Protein AF-A0A1X7AKK1-F1 (afdb_monomer_lite)

pLDDT: mean 83.9, std 15.08, range [34.03, 98.25]

Radius of gyration: 106.35 Å; chains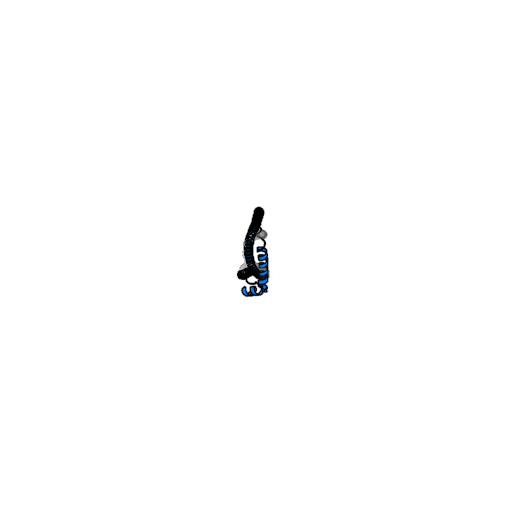: 1; bounding box: 165×46×288 Å

Organism: NCBI:txid1960125

Foldseek 3Di:
DVVVVLVVLLVLLLVLVVVCVVVVHDDDLVVSCVVSVHDSVSSVVSVVVNVVVVVVVPPPPPPDPVVNVVVVVVVVVVVVVVVVVVVVVVVVVVVVVVVVVVVVVVVVVVVVVVVVVVVVVVVVVVVVVVVVVVVVVVVVVVVVVVVVVVVVVVVVVVVVVVVVVVVVVVVVVVVVVVVVVVVVVVVVVVVVVVVVVVVVVVVVVVVVVVVVVVVVVVVVVVVVVVVVVVVVVVVVVVVVVVVVVVVVVVVVVVVVVVVVVVVVVVVVCVVVPDDDDPDDPVVVVVVVVVVVVVVVVVVVVVVVVVVVVVVVVVVVVVVVVVVVVVVVVVVVVVVVVVVVVVVVVVVVVVVVVD

Sequence (354 aa):
MSDMKDSQRRSLVFTVLDDMKNAGEKITAQKLATQAKMGKQTVLPYYREWQELEILGESEEVELSQELIRVIKREIAKEKFRQGEQLREIQDQLDEERDHYAAQSEVWRQQLEELQENLQKQEAANTELSQQNQSLRETEAELRTKLSTLSDKNESLQKDTDKLEQKLEQEAKRAEQALAEQERRLDESHSKIVDHWLKVLDEERREKARAQKQAEKAESERQLLSKDKSRLEDQLEYEKRAHRTTTEQLGTAEQKASLMAELQAQHDKLIHGLGRPENPEQALQQLQEQVALFKENQQNLRLIEEELKRTQKQNAEQTEAMDSLSKENRTLLEQAIRLEARLEGIQLAKGITS

Structure (mmCIF, N/CA/C/O backbone):
data_AF-A0A1X7AKK1-F1
#
_entry.id   AF-A0A1X7AKK1-F1
#
loop_
_atom_site.group_PDB
_atom_site.id
_atom_site.type_symbol
_atom_site.label_atom_id
_atom_site.label_alt_id
_atom_site.label_comp_id
_atom_site.label_asym_id
_atom_site.label_entity_id
_atom_site.label_seq_id
_atom_site.pdbx_PDB_ins_code
_atom_site.Cartn_x
_atom_site.Cartn_y
_atom_site.Cartn_z
_atom_site.occupancy
_atom_site.B_iso_or_equiv
_atom_site.auth_seq_id
_atom_site.auth_comp_id
_atom_site.auth_asym_id
_atom_site.auth_atom_id
_atom_site.pdbx_PDB_model_num
ATOM 1 N N . MET A 1 1 ? -44.286 -16.450 94.733 1.00 48.56 1 MET A N 1
ATOM 2 C CA . MET A 1 1 ? -43.946 -17.585 95.634 1.00 48.56 1 MET A CA 1
ATOM 3 C C . MET A 1 1 ? -43.889 -17.209 97.120 1.00 48.56 1 MET A C 1
ATOM 5 O O . MET A 1 1 ? -44.109 -18.098 97.935 1.00 48.56 1 MET A O 1
ATOM 9 N N . SER A 1 2 ? -43.592 -15.953 97.492 1.00 56.59 2 SER A N 1
ATOM 10 C CA . SER A 1 2 ? -43.578 -15.504 98.900 1.00 56.59 2 SER A CA 1
ATOM 11 C C . SER A 1 2 ? -44.972 -15.556 99.548 1.00 56.59 2 SER A C 1
ATOM 13 O O . SER A 1 2 ? -45.125 -16.172 100.598 1.00 56.59 2 SER A O 1
ATOM 15 N N . ASP A 1 3 ? -46.000 -15.059 98.853 1.00 60.69 3 ASP A N 1
ATOM 16 C CA . ASP A 1 3 ? -47.372 -14.948 99.390 1.00 60.69 3 ASP A CA 1
ATOM 17 C C . ASP A 1 3 ? -48.033 -16.296 99.696 1.00 60.69 3 ASP A C 1
ATOM 19 O O . ASP A 1 3 ? -48.789 -16.435 100.653 1.00 60.69 3 ASP A O 1
ATOM 23 N N . MET A 1 4 ? -47.702 -17.336 98.925 1.00 67.62 4 MET A N 1
ATOM 24 C CA . MET A 1 4 ? -48.257 -18.677 99.133 1.00 67.62 4 MET A CA 1
ATOM 25 C C . MET A 1 4 ? -47.708 -19.328 100.411 1.00 67.62 4 MET A C 1
ATOM 27 O O . MET A 1 4 ? -48.439 -20.001 101.136 1.00 67.62 4 MET A O 1
ATOM 31 N N . LYS A 1 5 ? -46.423 -19.095 100.717 1.00 75.38 5 LYS A N 1
ATOM 32 C CA . LYS A 1 5 ? -45.789 -19.575 101.954 1.00 75.38 5 LYS A CA 1
ATOM 33 C C . LYS A 1 5 ? -46.279 -18.801 103.171 1.00 75.38 5 LYS A C 1
ATOM 35 O O . LYS A 1 5 ? -46.325 -19.371 104.256 1.00 75.38 5 LYS A O 1
ATOM 40 N N . ASP A 1 6 ? -46.618 -17.529 102.999 1.00 78.88 6 ASP A N 1
ATOM 41 C CA . ASP A 1 6 ? -47.133 -16.687 104.074 1.00 78.88 6 ASP A CA 1
ATOM 42 C C . ASP A 1 6 ? -48.589 -17.043 104.411 1.00 78.88 6 ASP A C 1
ATOM 44 O O . ASP A 1 6 ? -48.920 -17.275 105.571 1.00 78.88 6 ASP A O 1
ATOM 48 N N . SER A 1 7 ? -49.420 -17.277 103.389 1.00 82.81 7 SER A N 1
ATOM 49 C CA . SER A 1 7 ? -50.790 -17.783 103.547 1.00 82.81 7 SER A CA 1
ATOM 50 C C . SER A 1 7 ? -50.845 -19.142 104.264 1.00 82.81 7 SER A C 1
ATOM 52 O O . SER A 1 7 ? -51.636 -19.329 105.191 1.00 82.81 7 SER A O 1
ATOM 54 N N . GLN A 1 8 ? -49.948 -20.074 103.916 1.00 81.94 8 GLN A N 1
ATOM 55 C CA . GLN A 1 8 ? -49.838 -21.368 104.602 1.00 81.94 8 GLN A CA 1
ATOM 56 C C . GLN A 1 8 ? -49.409 -21.227 106.072 1.00 81.94 8 GLN A C 1
ATOM 58 O O . GLN A 1 8 ? -49.924 -21.942 106.932 1.00 81.94 8 GLN A O 1
ATOM 63 N N . ARG A 1 9 ? -48.493 -20.296 106.384 1.00 84.06 9 ARG A N 1
ATOM 64 C CA . ARG A 1 9 ? -48.078 -20.012 107.770 1.00 84.06 9 ARG A CA 1
ATOM 65 C C . ARG A 1 9 ? -49.215 -19.406 108.575 1.00 84.06 9 ARG A C 1
ATOM 67 O O . ARG A 1 9 ? -49.466 -19.879 109.678 1.00 84.06 9 ARG A O 1
ATOM 74 N N . ARG A 1 10 ? -49.910 -18.415 108.011 1.00 87.00 10 ARG A N 1
ATOM 75 C CA . ARG A 1 10 ? -51.091 -17.795 108.616 1.00 87.00 10 ARG A CA 1
ATOM 76 C C . ARG A 1 10 ? -52.129 -18.853 108.966 1.00 87.00 10 ARG A C 1
ATOM 78 O O . ARG A 1 10 ? -52.544 -18.928 110.114 1.00 87.00 10 ARG A O 1
ATOM 85 N N . SER A 1 11 ? -52.469 -19.722 108.012 1.00 86.25 11 SER A N 1
ATOM 86 C CA . SER A 1 11 ? -53.434 -20.801 108.241 1.00 86.25 11 SER A CA 1
ATOM 87 C C . SER A 1 11 ? -53.016 -21.708 109.399 1.00 86.25 11 SER A C 1
ATOM 89 O O . SER A 1 11 ? -53.826 -21.959 110.280 1.00 86.25 11 SER A O 1
ATOM 91 N N . LEU A 1 12 ? -51.756 -22.159 109.435 1.00 86.38 12 LEU A N 1
ATOM 92 C CA . LEU A 1 12 ? -51.263 -23.044 110.494 1.00 86.38 12 LEU A CA 1
ATOM 93 C C . LEU A 1 12 ? -51.271 -22.367 111.873 1.00 86.38 12 LEU A C 1
ATOM 95 O O . LEU A 1 12 ? -51.648 -22.994 112.859 1.00 86.38 12 LEU A O 1
ATOM 99 N N . VAL A 1 13 ? -50.863 -21.096 111.953 1.00 87.56 13 VAL A N 1
ATOM 100 C CA . VAL A 1 13 ? -50.865 -20.341 113.216 1.00 87.56 13 VAL A CA 1
ATOM 101 C C . VAL A 1 13 ? -52.292 -20.129 113.725 1.00 87.56 13 VAL A C 1
ATOM 103 O O . VAL A 1 13 ? -52.520 -20.291 114.919 1.00 87.56 13 VAL A O 1
ATOM 106 N N . PHE A 1 14 ? -53.249 -19.839 112.840 1.00 87.94 14 PHE A N 1
ATOM 107 C CA . PHE A 1 14 ? -54.663 -19.690 113.197 1.00 87.94 14 PHE A CA 1
ATOM 108 C C . PHE A 1 14 ? -55.269 -21.003 113.708 1.00 87.94 14 PHE A C 1
ATOM 110 O O . PHE A 1 14 ? -55.911 -20.996 114.750 1.00 87.94 14 PHE A O 1
ATOM 117 N N . THR A 1 15 ? -54.990 -22.141 113.060 1.00 87.88 15 THR A N 1
ATOM 118 C CA . THR A 1 15 ? -55.481 -23.447 113.539 1.00 87.88 15 THR A CA 1
ATOM 119 C C . THR A 1 15 ? -54.940 -23.783 114.931 1.00 87.88 15 THR A C 1
ATOM 121 O O . THR A 1 15 ? -55.697 -24.198 115.799 1.00 87.88 15 THR A O 1
ATOM 124 N N . VAL A 1 16 ? -53.646 -23.540 115.180 1.00 86.62 16 VAL A N 1
ATOM 125 C CA . VAL A 1 16 ? -53.049 -23.757 116.511 1.00 86.62 16 VAL A CA 1
ATOM 126 C C . VAL A 1 16 ? -53.670 -22.826 117.556 1.00 86.62 16 VAL A C 1
ATOM 128 O O . VAL A 1 16 ? -53.873 -23.245 118.692 1.00 86.62 16 VAL A O 1
ATOM 131 N N . LEU A 1 17 ? -53.981 -21.577 117.199 1.00 86.94 17 LEU A N 1
ATOM 132 C CA . LEU A 1 17 ? -54.641 -20.636 118.107 1.00 86.94 17 LEU A CA 1
ATOM 133 C C . LEU A 1 17 ? -56.057 -21.073 118.474 1.00 86.94 17 LEU A C 1
ATOM 135 O O . LEU A 1 17 ? -56.400 -21.052 119.658 1.00 86.94 17 LEU A O 1
ATOM 139 N N . ASP A 1 18 ? -56.833 -21.530 117.495 1.00 86.19 18 ASP A N 1
ATOM 140 C CA . ASP A 1 18 ? -58.173 -22.068 117.723 1.00 86.19 18 ASP A CA 1
ATOM 141 C C . ASP A 1 18 ? -58.119 -23.332 118.596 1.00 86.19 18 ASP A C 1
ATOM 143 O O . ASP A 1 18 ? -58.884 -23.451 119.553 1.00 86.19 18 ASP A O 1
ATOM 147 N N . ASP A 1 19 ? -57.167 -24.238 118.348 1.00 86.12 19 ASP A N 1
ATOM 148 C CA . ASP A 1 19 ? -56.962 -25.446 119.158 1.00 86.12 19 ASP A CA 1
ATOM 149 C C . ASP A 1 19 ? -56.587 -25.107 120.613 1.00 86.12 19 ASP A C 1
ATOM 151 O O . ASP A 1 19 ? -57.151 -25.674 121.552 1.00 86.12 19 ASP A O 1
ATOM 155 N N . MET A 1 20 ? -55.674 -24.148 120.823 1.00 86.56 20 MET A N 1
ATOM 156 C CA . MET A 1 20 ? -55.294 -23.679 122.162 1.00 86.56 20 MET A CA 1
ATOM 157 C C . MET A 1 20 ? -56.470 -23.028 122.904 1.00 86.56 20 MET A C 1
ATOM 159 O O . MET A 1 20 ? -56.632 -23.254 124.107 1.00 86.56 20 MET A O 1
ATOM 163 N N . LYS A 1 21 ? -57.290 -22.233 122.200 1.00 84.56 21 LYS A N 1
ATOM 164 C CA . LYS A 1 21 ? -58.496 -21.601 122.754 1.00 84.56 21 LYS A CA 1
ATOM 165 C C . LYS A 1 21 ? -59.534 -22.654 123.138 1.00 84.56 21 LYS A C 1
ATOM 167 O O . LYS A 1 21 ? -60.039 -22.628 124.259 1.00 84.56 21 LYS A O 1
ATOM 172 N N . ASN A 1 22 ? -59.810 -23.605 122.247 1.00 84.12 22 ASN A N 1
ATOM 173 C CA . ASN A 1 22 ? -60.779 -24.681 122.467 1.00 84.12 22 ASN A CA 1
ATOM 174 C C . ASN A 1 22 ? -60.367 -25.611 123.618 1.00 84.12 22 ASN A C 1
ATOM 176 O O . ASN A 1 22 ? -61.222 -26.102 124.352 1.00 84.12 22 ASN A O 1
ATOM 180 N N . ALA A 1 23 ? -59.063 -25.810 123.824 1.00 82.19 23 ALA A N 1
ATOM 181 C CA . ALA A 1 23 ? -58.521 -26.536 124.971 1.00 82.19 23 ALA A CA 1
ATOM 182 C C . ALA A 1 23 ? -58.571 -25.739 126.296 1.00 82.19 23 ALA A C 1
ATOM 184 O O . ALA A 1 23 ? -58.206 -26.271 127.346 1.00 82.19 23 ALA A O 1
ATOM 185 N N . GLY A 1 24 ? -59.002 -24.470 126.273 1.00 76.50 24 GLY A N 1
ATOM 186 C CA . GLY A 1 24 ? -59.037 -23.585 127.441 1.00 76.50 24 GLY A CA 1
ATOM 187 C C . GLY A 1 24 ? -57.648 -23.191 127.954 1.00 76.50 24 GLY A C 1
ATOM 188 O O . GLY A 1 24 ? -57.497 -22.780 129.108 1.00 76.50 24 GLY A O 1
ATOM 189 N N . GLU A 1 25 ? -56.606 -23.341 127.132 1.00 82.12 25 GLU A N 1
ATOM 190 C CA . GLU A 1 25 ? -55.242 -23.039 127.537 1.00 82.12 25 GLU A CA 1
ATOM 191 C C . GLU A 1 25 ? -54.970 -21.533 127.527 1.00 82.12 25 GLU A C 1
ATOM 193 O O . GLU A 1 25 ? -55.343 -20.804 126.611 1.00 82.12 25 GLU A O 1
ATOM 198 N N . LYS A 1 26 ? -54.209 -21.047 128.517 1.00 80.12 26 LYS A N 1
ATOM 199 C CA . LYS A 1 26 ? -53.710 -19.667 128.490 1.00 80.12 26 LYS A CA 1
ATOM 200 C C . LYS A 1 26 ? -52.740 -19.485 127.317 1.00 80.12 26 LYS A C 1
ATOM 202 O O . LYS A 1 26 ? -51.583 -19.924 127.390 1.00 80.12 26 LYS A O 1
ATOM 207 N N . ILE A 1 27 ? -53.204 -18.806 126.269 1.00 82.19 27 ILE A N 1
ATOM 208 C CA . ILE A 1 27 ? -52.422 -18.516 125.069 1.00 82.19 27 ILE A CA 1
ATOM 209 C C . ILE A 1 27 ? -51.326 -17.506 125.421 1.00 82.19 27 ILE A C 1
ATOM 211 O O . ILE A 1 27 ? -51.572 -16.409 125.915 1.00 82.19 27 ILE A O 1
ATOM 215 N N . THR A 1 28 ? -50.073 -17.898 125.204 1.00 81.44 28 THR A N 1
ATOM 216 C CA . THR A 1 28 ? -48.918 -17.000 125.308 1.00 81.44 28 THR A CA 1
ATOM 217 C C . THR A 1 28 ? -48.093 -17.142 124.042 1.00 81.44 28 THR A C 1
ATOM 219 O O . THR A 1 28 ? -47.939 -18.248 123.528 1.00 81.44 28 THR A O 1
ATOM 222 N N . ALA A 1 29 ? -47.499 -16.047 123.564 1.00 76.00 29 ALA A N 1
ATOM 223 C CA . ALA A 1 29 ? -46.685 -16.057 122.345 1.00 76.00 29 ALA A CA 1
ATOM 224 C C . ALA A 1 29 ? -45.548 -17.099 122.376 1.00 76.00 29 ALA A C 1
ATOM 226 O O . ALA A 1 29 ? -45.140 -17.600 121.333 1.00 76.00 29 ALA A O 1
ATOM 227 N N . GLN A 1 30 ? -45.046 -17.448 123.568 1.00 79.31 30 GLN A N 1
ATOM 228 C CA . GLN A 1 30 ? -44.043 -18.502 123.733 1.00 79.31 30 GLN A CA 1
ATOM 229 C C . GLN A 1 30 ? -44.632 -19.900 123.490 1.00 79.31 30 GLN A C 1
ATOM 231 O O . GLN A 1 30 ? -44.021 -20.705 122.791 1.00 79.31 30 GLN A O 1
ATOM 236 N N . LYS A 1 31 ? -45.823 -20.187 124.032 1.00 81.56 31 LYS A N 1
ATOM 237 C CA . LYS A 1 31 ? -46.519 -21.463 123.816 1.00 81.56 31 LYS A CA 1
ATOM 238 C C . LYS A 1 31 ? -46.970 -21.622 122.369 1.00 81.56 31 LYS A C 1
ATOM 240 O O . LYS A 1 31 ? -46.694 -22.660 121.780 1.00 81.56 31 LYS A O 1
ATOM 245 N N . LEU A 1 32 ? -47.533 -20.565 121.785 1.00 85.12 32 LEU A N 1
ATOM 246 C CA . LEU A 1 32 ? -47.941 -20.535 120.382 1.00 85.12 32 LEU A CA 1
ATOM 247 C C . LEU A 1 32 ? -46.768 -20.850 119.447 1.00 85.12 32 LEU A C 1
ATOM 249 O O . LEU A 1 32 ? -46.868 -21.714 118.584 1.00 85.12 32 LEU A O 1
ATOM 253 N N . ALA A 1 33 ? -45.625 -20.193 119.661 1.00 83.94 33 ALA A N 1
ATOM 254 C CA . ALA A 1 33 ? -44.396 -20.458 118.918 1.00 83.94 33 ALA A CA 1
ATOM 255 C C . ALA A 1 33 ? -43.942 -21.925 119.047 1.00 83.94 33 ALA A C 1
ATOM 257 O O . ALA A 1 33 ? -43.501 -22.535 118.074 1.00 83.94 33 ALA A O 1
ATOM 258 N N . THR A 1 34 ? -44.098 -22.510 120.239 1.00 82.88 34 THR A N 1
ATOM 259 C CA . THR A 1 34 ? -43.699 -23.895 120.522 1.00 82.88 34 THR A CA 1
ATOM 260 C C . THR A 1 34 ? -44.629 -24.907 119.842 1.00 82.88 34 THR A C 1
ATOM 262 O O . THR A 1 34 ? -44.139 -25.825 119.187 1.00 82.88 34 THR A O 1
ATOM 265 N N . GLN A 1 35 ? -45.952 -24.728 119.927 1.00 82.19 35 GLN A N 1
ATOM 266 C CA . GLN A 1 35 ? -46.931 -25.620 119.287 1.00 82.19 35 GLN A CA 1
ATOM 267 C C . GLN A 1 35 ? -46.939 -25.478 117.761 1.00 82.19 35 GLN A C 1
ATOM 269 O O . GLN A 1 35 ? -46.951 -26.487 117.060 1.00 82.19 35 GLN A O 1
ATOM 274 N N . ALA A 1 36 ? -46.818 -24.256 117.234 1.00 83.44 36 ALA A N 1
ATOM 275 C CA . ALA A 1 36 ? -46.709 -24.017 115.794 1.00 83.44 36 ALA A CA 1
ATOM 276 C C . ALA A 1 36 ? -45.324 -24.383 115.218 1.00 83.44 36 ALA A C 1
ATOM 278 O O . ALA A 1 36 ? -45.140 -24.337 114.003 1.00 83.44 36 ALA A O 1
ATOM 279 N N . LYS A 1 37 ? -44.343 -24.739 116.069 1.00 86.00 37 LYS A N 1
ATOM 280 C CA . LYS A 1 37 ? -42.932 -24.992 115.709 1.00 86.00 37 LYS A CA 1
ATOM 281 C C . LYS A 1 37 ? -42.308 -23.841 114.903 1.00 86.00 37 LYS A C 1
ATOM 283 O O . LYS A 1 37 ? -41.570 -24.061 113.943 1.00 86.00 37 LYS A O 1
ATOM 288 N N . MET A 1 38 ? -42.601 -22.604 115.298 1.00 84.50 38 MET A N 1
ATOM 289 C CA . MET A 1 38 ? -42.132 -21.379 114.643 1.00 84.50 38 MET A CA 1
ATOM 290 C C . MET A 1 38 ? -41.456 -20.433 115.638 1.00 84.50 38 MET A C 1
ATOM 292 O O . MET A 1 38 ? -41.643 -20.527 116.847 1.00 84.50 38 MET A O 1
ATOM 296 N N . GLY A 1 39 ? -40.661 -19.484 115.138 1.00 85.38 39 GLY A N 1
ATOM 297 C CA . GLY A 1 39 ? -40.075 -18.443 115.980 1.00 85.38 39 GLY A CA 1
ATOM 298 C C . GLY A 1 39 ? -41.146 -17.513 116.558 1.00 85.38 39 GLY A C 1
ATOM 299 O O . GLY A 1 39 ? -42.111 -17.164 115.880 1.00 85.38 39 GLY A O 1
ATOM 300 N N . LYS A 1 40 ? -40.950 -17.036 117.793 1.00 83.38 40 LYS A N 1
ATOM 301 C CA . LYS A 1 40 ? -41.874 -16.104 118.469 1.00 83.38 40 LYS A CA 1
ATOM 302 C C . LYS A 1 40 ? -42.178 -14.848 117.645 1.00 83.38 40 LYS A C 1
ATOM 304 O O . LYS A 1 40 ? -43.318 -14.403 117.613 1.00 83.38 40 LYS A O 1
ATOM 309 N N . GLN A 1 41 ? -41.172 -14.307 116.959 1.00 82.25 41 GLN A N 1
ATOM 310 C CA . GLN A 1 41 ? -41.328 -13.140 116.082 1.00 82.25 41 GLN A CA 1
ATOM 311 C C . GLN A 1 41 ? -42.156 -13.447 114.824 1.00 82.25 41 GLN A C 1
ATOM 313 O O . GLN A 1 41 ? -42.777 -12.552 114.270 1.00 82.25 41 GLN A O 1
ATOM 318 N N . THR A 1 42 ? -42.196 -14.708 114.385 1.00 82.25 42 THR A N 1
ATOM 319 C CA . THR A 1 42 ? -42.934 -15.141 113.190 1.00 82.25 42 THR A CA 1
ATOM 320 C C . THR A 1 42 ? -44.423 -15.333 113.468 1.00 82.25 42 THR A C 1
ATOM 322 O O . THR A 1 42 ? -45.237 -15.069 112.595 1.00 82.25 42 THR A O 1
ATOM 325 N N . VAL A 1 43 ? -44.793 -15.771 114.676 1.00 84.19 43 VAL A N 1
ATOM 326 C CA . VAL A 1 43 ? -46.201 -16.010 115.050 1.00 84.19 43 VAL A CA 1
ATOM 327 C C . VAL A 1 43 ? -46.896 -14.772 115.620 1.00 84.19 43 VAL A C 1
ATOM 329 O O . VAL A 1 43 ? -48.119 -14.699 115.612 1.00 84.19 43 VAL A O 1
ATOM 332 N N . LEU A 1 44 ? -46.130 -13.791 116.112 1.00 85.44 44 LEU A N 1
ATOM 333 C CA . LEU A 1 44 ? -46.665 -12.604 116.785 1.00 85.44 44 LEU A CA 1
ATOM 334 C C . LEU A 1 44 ? -47.637 -11.769 115.928 1.00 85.44 44 LEU A C 1
ATOM 336 O O . LEU A 1 44 ? -48.660 -11.359 116.473 1.00 85.44 44 LEU A O 1
ATOM 340 N N . PRO A 1 45 ? -47.352 -11.494 114.636 1.00 85.94 45 PRO A N 1
ATOM 341 C CA . PRO A 1 45 ? -48.258 -10.718 113.788 1.00 85.94 45 PRO A CA 1
ATOM 342 C C . PRO A 1 45 ? -49.614 -11.411 113.622 1.00 85.94 45 PRO A C 1
ATOM 344 O O . PRO A 1 45 ? -50.647 -10.787 113.821 1.00 85.94 45 PRO A O 1
ATOM 347 N N . TYR A 1 46 ? -49.598 -12.722 113.375 1.00 86.81 46 TYR A N 1
ATOM 348 C CA . TYR A 1 46 ? -50.802 -13.541 113.223 1.00 86.81 46 TYR A CA 1
ATOM 349 C C . TYR A 1 46 ? -51.588 -13.695 114.524 1.00 86.81 46 TYR A C 1
ATOM 351 O O . TYR A 1 46 ? -52.808 -13.729 114.498 1.00 86.81 46 TYR A O 1
ATOM 359 N N . TYR A 1 47 ? -50.906 -13.746 115.672 1.00 84.31 47 TYR A N 1
ATOM 360 C CA . TYR A 1 47 ? -51.567 -13.729 116.977 1.00 84.31 47 TYR A CA 1
ATOM 361 C C . TYR A 1 47 ? -52.315 -12.418 117.230 1.00 84.31 47 TYR A C 1
ATOM 363 O O . TYR A 1 47 ? -53.427 -12.443 117.746 1.00 84.31 47 TYR A O 1
ATOM 371 N N . ARG A 1 48 ? -51.717 -11.276 116.863 1.00 83.25 48 ARG A N 1
ATOM 372 C CA . ARG A 1 48 ? -52.387 -9.972 116.965 1.00 83.25 48 ARG A CA 1
ATOM 373 C C . ARG A 1 48 ? -53.577 -9.892 116.026 1.00 83.25 48 ARG A C 1
ATOM 375 O O . ARG A 1 48 ? -54.645 -9.508 116.469 1.00 83.25 48 ARG A O 1
ATOM 382 N N . GLU A 1 49 ? -53.400 -10.323 114.780 1.00 83.88 49 GLU A N 1
ATOM 383 C CA . GLU A 1 49 ? -54.484 -10.399 113.802 1.00 83.88 49 GLU A CA 1
ATOM 384 C C . GLU A 1 49 ? -55.631 -11.285 114.313 1.00 83.88 49 GLU A C 1
ATOM 386 O O . GLU A 1 49 ? -56.789 -10.892 114.257 1.00 83.88 49 GLU A O 1
ATOM 391 N N . TRP A 1 50 ? -55.321 -12.455 114.874 1.00 85.00 50 TRP A N 1
ATOM 392 C CA . TRP A 1 50 ? -56.318 -13.356 115.449 1.00 85.00 50 TRP A CA 1
ATOM 393 C C . TRP A 1 50 ? -57.025 -12.740 116.667 1.00 85.00 50 TRP A C 1
ATOM 395 O O . TRP A 1 50 ? -58.244 -12.816 116.740 1.00 85.00 50 TRP A O 1
ATOM 405 N N . GLN A 1 51 ? -56.306 -12.058 117.570 1.00 80.19 51 GLN A N 1
ATOM 406 C CA . GLN A 1 51 ? -56.927 -11.324 118.686 1.00 80.19 51 GLN A CA 1
ATOM 407 C C . GLN A 1 51 ? -57.808 -10.164 118.205 1.00 80.19 51 GLN A C 1
ATOM 409 O O . GLN A 1 51 ? -58.876 -9.936 118.759 1.00 80.19 51 GLN A O 1
ATOM 414 N N . GLU A 1 52 ? -57.379 -9.416 117.189 1.00 80.00 52 GLU A N 1
ATOM 415 C CA . GLU A 1 52 ? -58.171 -8.332 116.600 1.00 80.00 52 GLU A CA 1
ATOM 416 C C . GLU A 1 52 ? -59.451 -8.879 115.955 1.00 80.00 52 GLU A C 1
ATOM 418 O O . GLU A 1 52 ? -60.526 -8.315 116.147 1.00 80.00 52 GLU A O 1
ATOM 423 N N . LEU A 1 53 ? -59.359 -10.012 115.254 1.00 78.25 53 LEU A N 1
ATOM 424 C CA . LEU A 1 53 ? -60.511 -10.706 114.677 1.00 78.25 53 LEU A CA 1
ATOM 425 C C . LEU A 1 53 ? -61.431 -11.313 115.746 1.00 78.25 53 LEU A C 1
ATOM 427 O O . LEU A 1 53 ? -62.643 -11.317 115.559 1.00 78.25 53 LEU A O 1
ATOM 431 N N . GLU A 1 54 ? -60.886 -11.785 116.867 1.00 71.81 54 GLU A N 1
ATOM 432 C CA . GLU A 1 54 ? -61.651 -12.270 118.021 1.00 71.81 54 GLU A CA 1
ATOM 433 C C . GLU A 1 54 ? -62.431 -11.128 118.689 1.00 71.81 54 GLU A C 1
ATOM 435 O O . GLU A 1 54 ? -63.631 -11.259 118.911 1.00 71.81 54 GLU A O 1
ATOM 440 N N . ILE A 1 55 ? -61.793 -9.970 118.895 1.00 69.19 55 ILE A N 1
ATOM 441 C CA . ILE A 1 55 ? -62.447 -8.752 119.403 1.00 69.19 55 ILE A CA 1
ATOM 442 C C . ILE A 1 55 ? -63.550 -8.280 118.443 1.00 69.19 55 ILE A C 1
ATOM 444 O O . ILE A 1 55 ? -64.606 -7.826 118.882 1.00 69.19 55 ILE A O 1
ATOM 448 N N . LEU A 1 56 ? -63.332 -8.398 117.131 1.00 63.69 56 LEU A N 1
ATOM 449 C CA . LEU A 1 56 ? -64.348 -8.083 116.124 1.00 63.69 56 LEU A CA 1
ATOM 450 C C . LEU A 1 56 ? -65.495 -9.109 116.111 1.00 63.69 56 LEU A C 1
ATOM 452 O O . LEU A 1 56 ? -66.640 -8.727 115.884 1.00 63.69 56 LEU A O 1
ATOM 456 N N . GLY A 1 57 ? -65.213 -10.385 116.387 1.00 60.50 57 GLY A N 1
ATOM 457 C CA . GLY A 1 57 ? -66.208 -11.458 116.478 1.00 60.50 57 GLY A CA 1
ATOM 458 C C . GLY A 1 57 ? -67.040 -11.452 117.766 1.00 60.50 57 GLY A C 1
ATOM 459 O O . GLY A 1 57 ? -68.118 -12.037 117.781 1.00 60.50 57 GLY A O 1
ATOM 460 N N . GLU A 1 58 ? -66.565 -10.789 118.826 1.00 59.50 58 GLU A N 1
ATOM 461 C CA . GLU A 1 58 ? -67.293 -10.584 120.090 1.00 59.50 58 GLU A CA 1
ATOM 462 C C . GLU A 1 58 ? -68.158 -9.310 120.102 1.00 59.50 58 GLU A C 1
ATOM 464 O O . GLU A 1 58 ? -68.942 -9.108 121.033 1.00 59.50 58 GLU A O 1
ATOM 469 N N . SER A 1 59 ? -68.053 -8.452 119.079 1.00 54.31 59 SER A N 1
ATOM 470 C CA . SER A 1 59 ? -69.016 -7.364 118.901 1.00 54.31 59 SER A CA 1
ATOM 471 C C . SER A 1 59 ? -70.389 -7.963 118.588 1.00 54.31 59 SER A C 1
ATOM 473 O O . SER A 1 59 ? -70.485 -8.854 117.749 1.00 54.31 59 SER A O 1
ATOM 475 N N . GLU A 1 60 ? -71.415 -7.530 119.333 1.00 53.94 60 GLU A N 1
ATOM 476 C CA . GLU A 1 60 ? -72.805 -8.003 119.256 1.00 53.94 60 GLU A CA 1
ATOM 477 C C . GLU A 1 60 ? -73.201 -8.367 117.819 1.00 53.94 60 GLU A C 1
ATOM 479 O O . GLU A 1 60 ? -72.886 -7.617 116.894 1.00 53.94 60 GLU A O 1
ATOM 484 N N . GLU A 1 61 ? -73.909 -9.487 117.621 1.00 53.47 61 GLU A N 1
ATOM 485 C CA . GLU A 1 61 ? -74.600 -9.784 116.362 1.00 53.47 61 GLU A CA 1
ATOM 486 C C . GLU A 1 61 ? -75.558 -8.624 116.045 1.00 53.47 61 GLU A C 1
ATOM 488 O O . GLU A 1 61 ? -76.736 -8.630 116.398 1.00 53.47 61 GLU A O 1
ATOM 493 N N . VAL A 1 62 ? -75.046 -7.579 115.397 1.00 59.19 62 VAL A N 1
ATOM 494 C CA . VAL A 1 62 ? -75.854 -6.501 114.856 1.00 59.19 62 VAL A CA 1
ATOM 495 C C . VAL A 1 62 ? -76.569 -7.125 113.672 1.00 59.19 62 VAL A C 1
ATOM 497 O O . VAL A 1 62 ? -76.008 -7.248 112.582 1.00 59.19 62 VAL A O 1
ATOM 500 N N . GLU A 1 63 ? -77.811 -7.556 113.892 1.00 59.69 63 GLU A N 1
ATOM 501 C CA . GLU A 1 63 ? -78.728 -7.903 112.815 1.00 59.69 63 GLU A CA 1
ATOM 502 C C . GLU A 1 63 ? -78.857 -6.680 111.897 1.00 59.69 63 GLU A C 1
ATOM 504 O O . GLU A 1 63 ? -79.584 -5.719 112.164 1.00 59.69 63 GLU A O 1
ATOM 509 N N . LEU A 1 64 ? -78.084 -6.682 110.810 1.00 66.00 64 LEU A N 1
ATOM 510 C CA . LEU A 1 64 ? -78.147 -5.654 109.782 1.00 66.00 64 LEU A CA 1
ATOM 511 C C . LEU A 1 64 ? -79.586 -5.588 109.268 1.00 66.00 64 LEU A C 1
ATOM 513 O O . LEU A 1 64 ? -80.155 -6.598 108.845 1.00 66.00 64 LEU A O 1
ATOM 517 N N . SER A 1 65 ? -80.175 -4.391 109.269 1.00 76.81 65 SER A N 1
ATOM 518 C CA . SER A 1 65 ? -81.533 -4.216 108.759 1.00 76.81 65 SER A CA 1
ATOM 519 C C . SER A 1 65 ? -81.626 -4.737 107.320 1.00 76.81 65 SER A C 1
ATOM 521 O O . SER A 1 65 ? -80.726 -4.531 106.498 1.00 76.81 65 SER A O 1
ATOM 523 N N . GLN A 1 66 ? -82.728 -5.418 106.984 1.00 77.38 66 GLN A N 1
ATOM 524 C CA . GLN A 1 66 ? -82.898 -5.996 105.644 1.00 77.38 66 GLN A CA 1
ATOM 525 C C . GLN A 1 66 ? -82.772 -4.950 104.526 1.00 77.38 66 GLN A C 1
ATOM 527 O O . GLN A 1 66 ? -82.352 -5.282 103.417 1.00 77.38 66 GLN A O 1
ATOM 532 N N . GLU A 1 67 ? -83.101 -3.690 104.814 1.00 80.38 67 GLU A N 1
ATOM 533 C CA . GLU A 1 67 ? -82.967 -2.588 103.866 1.00 80.38 67 GLU A CA 1
ATOM 534 C C . GLU A 1 67 ? -81.500 -2.212 103.615 1.00 80.38 67 GLU A C 1
ATOM 536 O O . GLU A 1 67 ? -81.094 -2.070 102.462 1.00 80.38 67 GLU A O 1
ATOM 541 N N . LEU A 1 68 ? -80.664 -2.168 104.657 1.00 83.81 68 LEU A N 1
ATOM 542 C CA . LEU A 1 68 ? -79.224 -1.953 104.505 1.00 83.81 68 LEU A CA 1
ATOM 543 C C . LEU A 1 68 ? -78.571 -3.099 103.715 1.00 83.81 68 LEU A C 1
ATOM 545 O O . LEU A 1 68 ? -77.774 -2.851 102.810 1.00 83.81 68 LEU A O 1
ATOM 549 N N . ILE A 1 69 ? -78.978 -4.349 103.966 1.00 85.19 69 ILE A N 1
ATOM 550 C CA . ILE A 1 69 ? -78.527 -5.516 103.188 1.00 85.19 69 ILE A CA 1
ATOM 551 C C . ILE A 1 69 ? -78.917 -5.380 101.707 1.00 85.19 69 ILE A C 1
ATOM 553 O O . ILE A 1 69 ? -78.118 -5.711 100.827 1.00 85.19 69 ILE A O 1
ATOM 557 N N . ARG A 1 70 ? -80.128 -4.895 101.396 1.00 87.75 70 ARG A N 1
ATOM 558 C CA . ARG A 1 70 ? -80.565 -4.662 100.006 1.00 87.75 70 ARG A CA 1
ATOM 559 C C . ARG A 1 70 ? -79.750 -3.573 99.319 1.00 87.75 70 ARG A C 1
ATOM 561 O O . ARG A 1 70 ? -79.347 -3.777 98.174 1.00 87.75 70 ARG A O 1
ATOM 568 N N . VAL A 1 71 ? -79.490 -2.454 99.998 1.00 90.94 71 VAL A N 1
ATOM 569 C CA . VAL A 1 71 ? -78.664 -1.360 99.464 1.00 90.94 71 VAL A CA 1
ATOM 570 C C . VAL A 1 71 ? -77.241 -1.847 99.195 1.00 90.94 71 VAL A C 1
ATOM 572 O O . VAL A 1 71 ? -76.753 -1.677 98.082 1.00 90.94 71 VAL A O 1
ATOM 575 N N . ILE A 1 72 ? -76.617 -2.552 100.146 1.00 89.00 72 ILE A N 1
ATOM 576 C CA . ILE A 1 72 ? -75.274 -3.127 99.974 1.00 89.00 72 ILE A CA 1
ATOM 577 C C . ILE A 1 72 ? -75.250 -4.127 98.810 1.00 89.00 72 ILE A C 1
ATOM 579 O O . ILE A 1 72 ? -74.378 -4.041 97.951 1.00 89.00 72 ILE A O 1
ATOM 583 N N . LYS A 1 73 ? -76.227 -5.041 98.707 1.00 91.81 73 LYS A N 1
ATOM 584 C CA . LYS A 1 73 ? -76.319 -5.979 97.571 1.00 91.81 73 LYS A CA 1
ATOM 585 C C . LYS A 1 73 ? -76.468 -5.257 96.232 1.00 91.81 73 LYS A C 1
ATOM 587 O O . LYS A 1 73 ? -75.868 -5.688 95.249 1.00 91.81 73 LYS A O 1
ATOM 592 N N . ARG A 1 74 ? -77.252 -4.174 96.180 1.00 92.12 74 ARG A N 1
ATOM 593 C CA . ARG A 1 74 ? -77.429 -3.358 94.972 1.00 92.12 74 ARG A CA 1
ATOM 594 C C . ARG A 1 74 ? -76.144 -2.621 94.600 1.00 92.12 74 ARG A C 1
ATOM 596 O O . ARG A 1 74 ? -75.795 -2.630 93.427 1.00 92.12 74 ARG A O 1
ATOM 603 N N . GLU A 1 75 ? -75.441 -2.023 95.558 1.00 92.44 75 GLU A N 1
ATOM 604 C CA . GLU A 1 75 ? -74.159 -1.354 95.294 1.00 92.44 75 GLU A CA 1
ATOM 605 C C . GLU A 1 75 ? -73.068 -2.353 94.886 1.00 92.44 75 GLU A C 1
ATOM 607 O O . GLU A 1 75 ? -72.374 -2.115 93.904 1.00 92.44 75 GLU A O 1
ATOM 612 N N . ILE A 1 76 ? -72.996 -3.537 95.510 1.00 92.38 76 ILE A N 1
ATOM 613 C CA . ILE A 1 76 ? -72.118 -4.629 95.052 1.00 92.38 76 ILE A CA 1
ATOM 614 C C . ILE A 1 76 ? -72.470 -5.045 93.617 1.00 92.38 76 ILE A C 1
ATOM 616 O O . ILE A 1 76 ? -71.575 -5.285 92.812 1.00 92.38 76 ILE A O 1
ATOM 620 N N . ALA A 1 77 ? -73.757 -5.152 93.275 1.00 93.31 77 ALA A N 1
ATOM 621 C CA . ALA A 1 77 ? -74.179 -5.502 91.921 1.00 93.31 77 ALA A CA 1
ATOM 622 C C . ALA A 1 77 ? -73.821 -4.412 90.897 1.00 93.31 77 ALA A C 1
ATOM 624 O O . ALA A 1 77 ? -73.351 -4.745 89.812 1.00 93.31 77 ALA A O 1
ATOM 625 N N . LYS A 1 78 ? -73.998 -3.129 91.243 1.00 94.56 78 LYS A N 1
ATOM 626 C CA . LYS A 1 78 ? -73.583 -1.993 90.406 1.00 94.56 78 LYS A CA 1
ATOM 627 C C . LYS A 1 78 ? -72.075 -1.968 90.199 1.00 94.56 78 LYS A C 1
ATOM 629 O O . LYS A 1 78 ? -71.635 -1.793 89.072 1.00 94.56 78 LYS A O 1
ATOM 634 N N . GLU A 1 79 ? -71.297 -2.176 91.256 1.00 93.25 79 GLU A N 1
ATOM 635 C CA . GLU A 1 79 ? -69.839 -2.196 91.169 1.00 93.25 79 GLU A CA 1
ATOM 636 C C . GLU A 1 79 ? -69.351 -3.394 90.346 1.00 93.25 79 GLU A C 1
ATOM 638 O O . GLU A 1 79 ? -68.517 -3.231 89.465 1.00 93.25 79 GLU A O 1
ATOM 643 N N . LYS A 1 80 ? -69.942 -4.584 90.524 1.00 94.12 80 LYS A N 1
ATOM 644 C CA . LYS A 1 80 ? -69.667 -5.744 89.657 1.00 94.12 80 LYS A CA 1
ATOM 645 C C . LYS A 1 80 ? -70.018 -5.478 88.196 1.00 94.12 80 LYS A C 1
ATOM 647 O O . LYS A 1 80 ? -69.279 -5.899 87.312 1.00 94.12 80 LYS A O 1
ATOM 652 N N . PHE A 1 81 ? -71.142 -4.810 87.940 1.00 95.75 81 PHE A N 1
ATOM 653 C CA . PHE A 1 81 ? -71.529 -4.419 86.587 1.00 95.75 81 PHE A CA 1
ATOM 654 C C . PHE A 1 81 ? -70.520 -3.428 85.995 1.00 95.75 81 PHE A C 1
ATOM 656 O O . PHE A 1 81 ? -70.020 -3.667 84.902 1.00 95.75 81 PHE A O 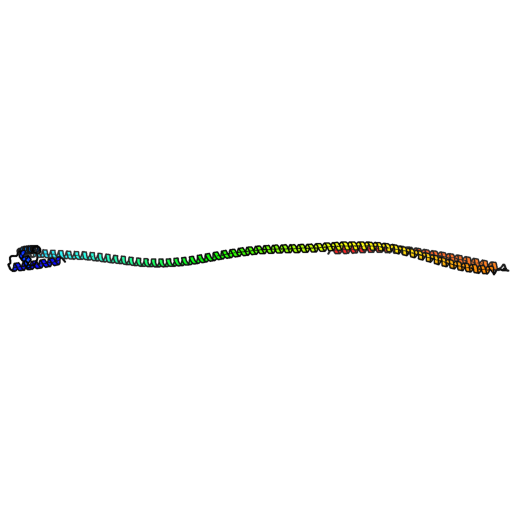1
ATOM 663 N N . ARG A 1 82 ? -70.144 -2.387 86.749 1.00 95.88 82 ARG A N 1
ATOM 664 C CA . ARG A 1 82 ? -69.129 -1.400 86.359 1.00 95.88 82 ARG A CA 1
ATOM 665 C C . ARG A 1 82 ? -67.777 -2.051 86.068 1.00 95.88 82 ARG A C 1
ATOM 667 O O . ARG A 1 82 ? -67.182 -1.757 85.042 1.00 95.88 82 ARG A O 1
ATOM 674 N N . GLN A 1 83 ? -67.310 -2.953 86.929 1.00 94.75 83 GLN A N 1
ATOM 675 C CA . GLN A 1 83 ? -66.081 -3.721 86.703 1.00 94.75 83 GLN A CA 1
ATOM 676 C C . GLN A 1 83 ? -66.194 -4.605 85.458 1.00 94.75 83 GLN A C 1
ATOM 678 O O . GLN A 1 83 ? -65.241 -4.711 84.697 1.00 94.75 83 GLN A O 1
ATOM 683 N N . GLY A 1 84 ? -67.361 -5.212 85.222 1.00 95.62 84 GLY A N 1
ATOM 684 C CA . GLY A 1 84 ? -67.636 -5.980 84.011 1.00 95.62 84 GLY A CA 1
ATOM 685 C C . GLY A 1 84 ? -67.587 -5.135 82.735 1.00 95.62 84 GLY A C 1
ATOM 686 O O . GLY A 1 84 ? -67.049 -5.602 81.736 1.00 95.62 84 GLY A O 1
ATOM 687 N N . GLU A 1 85 ? -68.106 -3.905 82.761 1.00 95.62 85 GLU A N 1
ATOM 688 C CA . GLU A 1 85 ? -67.990 -2.968 81.634 1.00 95.62 85 GLU A CA 1
ATOM 689 C C . GLU A 1 85 ? -66.556 -2.478 81.438 1.00 95.62 85 GLU A C 1
ATOM 691 O O . GLU A 1 85 ? -66.065 -2.518 80.317 1.00 95.62 85 GLU A O 1
ATOM 696 N N . GLN A 1 86 ? -65.847 -2.117 82.512 1.00 96.12 86 GLN A N 1
ATOM 697 C CA . GLN A 1 86 ? -64.432 -1.735 82.435 1.00 96.12 86 GLN A CA 1
ATOM 698 C C . GLN A 1 86 ? -63.565 -2.866 81.873 1.00 96.12 86 GLN A C 1
ATOM 700 O O . GLN A 1 86 ? -62.672 -2.617 81.071 1.00 96.12 86 GLN A O 1
ATOM 705 N N . LEU A 1 87 ? -63.833 -4.115 82.264 1.00 95.81 87 LEU A N 1
ATOM 706 C CA . LEU A 1 87 ? -63.142 -5.275 81.705 1.00 95.81 87 LEU A CA 1
ATOM 707 C C . LEU A 1 87 ? -63.426 -5.440 80.212 1.00 95.81 87 LEU A C 1
ATOM 709 O O . LEU A 1 87 ? -62.496 -5.749 79.479 1.00 95.81 87 LEU A O 1
ATOM 713 N N . ARG A 1 88 ? -64.669 -5.222 79.757 1.00 96.12 88 ARG A N 1
ATOM 714 C CA . ARG A 1 88 ? -64.982 -5.246 78.319 1.00 96.12 88 ARG A CA 1
ATOM 715 C C . ARG A 1 88 ? -64.263 -4.136 77.570 1.00 96.12 88 ARG A C 1
ATOM 717 O O . ARG A 1 88 ? -63.645 -4.426 76.565 1.00 96.12 88 ARG A O 1
ATOM 724 N N . GLU A 1 89 ? -64.276 -2.912 78.085 1.00 97.00 89 GLU A N 1
ATOM 725 C CA . GLU A 1 89 ? -63.610 -1.778 77.436 1.00 97.00 89 GLU A CA 1
ATOM 726 C C . GLU A 1 89 ? -62.094 -1.998 77.313 1.00 97.00 89 GLU A C 1
ATOM 728 O O . GLU A 1 89 ? -61.516 -1.757 76.257 1.00 97.00 89 GLU A O 1
ATOM 733 N N . ILE A 1 90 ? -61.451 -2.533 78.357 1.00 96.25 90 ILE A N 1
ATOM 734 C CA . ILE A 1 90 ? -60.030 -2.910 78.306 1.00 96.25 90 ILE A CA 1
ATOM 735 C C . ILE A 1 90 ? -59.803 -4.051 77.306 1.00 96.25 90 ILE A C 1
ATOM 737 O O . ILE A 1 90 ? -58.816 -4.036 76.577 1.00 96.25 90 ILE A O 1
ATOM 741 N N . GLN A 1 91 ? -60.689 -5.048 77.276 1.00 96.44 91 GLN A N 1
ATOM 742 C CA . GLN A 1 91 ? -60.593 -6.168 76.340 1.00 96.44 91 GLN A CA 1
ATOM 743 C C . GLN A 1 91 ? -60.704 -5.684 74.888 1.00 96.44 91 GLN A C 1
ATOM 745 O O . GLN A 1 91 ? -59.867 -6.055 74.072 1.00 96.44 91 GLN A O 1
ATOM 750 N N . ASP A 1 92 ? -61.675 -4.817 74.600 1.00 97.00 92 ASP A N 1
ATOM 751 C CA . ASP A 1 92 ? -61.896 -4.239 73.276 1.00 97.00 92 ASP A CA 1
ATOM 752 C C . ASP A 1 92 ? -60.675 -3.406 72.841 1.00 97.00 92 ASP A C 1
ATOM 754 O O . ASP A 1 92 ? -60.183 -3.581 71.730 1.00 97.00 92 ASP A O 1
ATOM 758 N N . GLN A 1 93 ? -60.104 -2.586 73.736 1.00 97.25 93 GLN A N 1
ATOM 759 C CA . GLN A 1 93 ? -58.861 -1.841 73.470 1.00 97.25 93 GLN A CA 1
ATOM 760 C C . GLN A 1 93 ? -57.673 -2.768 73.177 1.00 97.25 93 GLN A C 1
ATOM 762 O O . GLN A 1 93 ? -56.905 -2.521 72.249 1.00 97.25 93 GLN A O 1
ATOM 767 N N . LEU A 1 94 ? -57.516 -3.848 73.947 1.00 96.56 94 LEU A N 1
ATOM 768 C CA . LEU A 1 94 ? -56.440 -4.818 73.735 1.00 96.56 94 LEU A CA 1
ATOM 769 C C . LEU A 1 94 ? -56.604 -5.586 72.420 1.00 96.56 94 LEU A C 1
ATOM 771 O O . LEU A 1 94 ? -55.604 -5.876 71.763 1.00 96.56 94 LEU A O 1
ATOM 775 N N . ASP A 1 95 ? -57.833 -5.931 72.033 1.00 96.75 95 ASP A N 1
ATOM 776 C CA . ASP A 1 95 ? -58.105 -6.582 70.751 1.00 96.75 95 ASP A CA 1
ATOM 777 C C . ASP A 1 95 ? -57.859 -5.615 69.576 1.00 96.75 95 ASP A C 1
ATOM 779 O O . ASP A 1 95 ? -57.207 -6.010 68.609 1.00 96.75 95 ASP A O 1
ATOM 783 N N . GLU A 1 96 ? -58.248 -4.338 69.688 1.00 97.00 96 GLU A N 1
ATOM 784 C CA . GLU A 1 96 ? -57.920 -3.297 68.698 1.00 97.00 96 GLU A CA 1
ATOM 785 C C . GLU A 1 96 ? -56.404 -3.095 68.544 1.00 97.00 96 GLU A C 1
ATOM 787 O O . GLU A 1 96 ? -55.893 -3.055 67.422 1.00 97.00 96 GLU A O 1
ATOM 792 N N . GLU A 1 97 ? -55.658 -3.009 69.651 1.00 97.44 97 GLU A N 1
ATOM 793 C CA . GLU A 1 97 ? -54.195 -2.912 69.623 1.00 97.44 97 GLU A CA 1
ATOM 794 C C . GLU A 1 97 ? -53.563 -4.163 69.007 1.00 97.44 97 GLU A C 1
ATOM 796 O O . GLU A 1 97 ? -52.657 -4.059 68.174 1.00 97.44 97 GLU A O 1
ATOM 801 N N . ARG A 1 98 ? -54.047 -5.358 69.371 1.00 96.25 98 ARG A N 1
ATOM 802 C CA . ARG A 1 98 ? -53.547 -6.620 68.812 1.00 96.25 98 ARG A CA 1
ATOM 803 C C . ARG A 1 98 ? -53.753 -6.668 67.304 1.00 96.25 98 ARG A C 1
ATOM 805 O O . ARG A 1 98 ? -52.826 -7.038 66.583 1.00 96.25 98 ARG A O 1
ATOM 812 N N . ASP A 1 99 ? -54.934 -6.288 66.832 1.00 97.31 99 ASP A N 1
ATOM 813 C CA . ASP A 1 99 ? -55.261 -6.277 65.410 1.00 97.31 99 ASP A CA 1
ATOM 814 C C . ASP A 1 99 ? -54.460 -5.192 64.668 1.00 97.31 99 ASP A C 1
ATOM 816 O O . ASP A 1 99 ? -53.960 -5.442 63.567 1.00 97.31 99 ASP A O 1
ATOM 820 N N . HIS A 1 100 ? -54.229 -4.031 65.292 1.00 97.25 100 HIS A N 1
ATOM 821 C CA . HIS A 1 100 ? -53.356 -2.985 64.754 1.00 97.25 100 HIS A CA 1
ATOM 822 C C . HIS A 1 100 ? -51.910 -3.473 64.578 1.00 97.25 100 HIS A C 1
ATOM 824 O O . HIS A 1 100 ? -51.335 -3.335 63.494 1.00 97.25 100 HIS A O 1
ATOM 830 N N . TYR A 1 101 ? -51.326 -4.092 65.608 1.00 97.31 101 TYR A N 1
ATOM 831 C CA . TYR A 1 101 ? -49.968 -4.634 65.533 1.00 97.31 101 TYR A CA 1
ATOM 832 C C . TYR A 1 101 ? -49.862 -5.817 64.567 1.00 97.31 101 TYR A C 1
ATOM 834 O O . TYR A 1 101 ? -48.855 -5.941 63.867 1.00 97.31 101 TYR A O 1
ATOM 842 N N . ALA A 1 102 ? -50.894 -6.660 64.470 1.00 97.31 102 ALA A N 1
ATOM 843 C CA . ALA A 1 102 ? -50.941 -7.739 63.488 1.00 97.31 102 ALA A CA 1
ATOM 844 C C . ALA A 1 102 ? -50.944 -7.190 62.052 1.00 97.31 102 ALA A C 1
ATOM 846 O O . ALA A 1 102 ? -50.156 -7.642 61.220 1.00 97.31 102 ALA A O 1
ATOM 847 N N . ALA A 1 103 ? -51.760 -6.167 61.776 1.00 97.12 103 ALA A N 1
ATOM 848 C CA . ALA A 1 103 ? -51.786 -5.499 60.478 1.00 97.12 103 ALA A CA 1
ATOM 849 C C . ALA A 1 103 ? -50.443 -4.823 60.152 1.00 97.12 103 ALA A C 1
ATOM 851 O O . ALA A 1 103 ? -49.943 -4.946 59.034 1.00 97.12 103 ALA A O 1
ATOM 852 N N . GLN A 1 104 ? -49.816 -4.156 61.125 1.00 98.06 104 GLN A N 1
ATOM 853 C CA . GLN A 1 104 ? -48.509 -3.526 60.930 1.00 98.06 104 GLN A CA 1
ATOM 854 C C . GLN A 1 104 ? -47.402 -4.557 60.667 1.00 98.06 104 GLN A C 1
ATOM 856 O O . GLN A 1 104 ? -46.586 -4.369 59.763 1.00 98.06 104 GLN A O 1
ATOM 861 N N . SER A 1 105 ? -47.397 -5.665 61.411 1.00 97.19 105 SER A N 1
ATOM 862 C CA . SER A 1 105 ? -46.459 -6.770 61.199 1.00 97.19 105 SER A CA 1
ATOM 863 C C . SER A 1 105 ? -46.603 -7.373 59.802 1.00 97.19 105 SER A C 1
ATOM 865 O O . SER A 1 105 ? -45.600 -7.724 59.183 1.00 97.19 105 SER A O 1
ATOM 867 N N . GLU A 1 106 ? -47.831 -7.488 59.299 1.00 97.38 106 GLU A N 1
ATOM 868 C CA . GLU A 1 106 ? -48.099 -7.999 57.956 1.00 97.38 106 GLU A CA 1
ATOM 869 C C . GLU A 1 106 ? -47.567 -7.051 56.871 1.00 97.38 106 GLU A C 1
ATOM 871 O O . GLU A 1 106 ? -46.901 -7.495 55.937 1.00 97.38 106 GLU A O 1
ATOM 876 N N . VAL A 1 107 ? -47.769 -5.738 57.030 1.00 98.00 107 VAL A N 1
ATOM 877 C CA . VAL A 1 107 ? -47.219 -4.725 56.111 1.00 98.00 107 VAL A CA 1
ATOM 878 C C . VAL A 1 107 ? -45.692 -4.771 56.087 1.00 98.00 107 VAL A C 1
ATOM 880 O O . VAL A 1 107 ? -45.091 -4.761 55.013 1.00 98.00 107 VAL A O 1
ATOM 883 N N . TRP A 1 108 ? -45.042 -4.856 57.250 1.00 97.44 108 TRP A N 1
ATOM 884 C CA . TRP A 1 108 ? -43.582 -4.962 57.313 1.00 97.44 108 TRP A CA 1
ATOM 885 C C . TRP A 1 108 ? -43.060 -6.257 56.700 1.00 97.44 108 TRP A C 1
ATOM 887 O O . TRP A 1 108 ? -42.019 -6.233 56.045 1.00 97.44 108 TRP A O 1
ATOM 897 N N . ARG A 1 109 ? -43.783 -7.371 56.858 1.00 98.12 109 ARG A N 1
ATOM 898 C CA . ARG A 1 109 ? -43.436 -8.634 56.199 1.00 98.12 109 ARG A CA 1
ATOM 899 C C . ARG A 1 109 ? -43.464 -8.487 54.678 1.00 98.12 109 ARG A C 1
ATOM 901 O O . ARG A 1 109 ? -42.485 -8.840 54.032 1.00 98.12 109 ARG A O 1
ATOM 908 N N . GLN A 1 110 ? -44.532 -7.910 54.128 1.00 97.88 110 GLN A N 1
ATOM 909 C CA . GLN A 1 110 ? -44.664 -7.694 52.682 1.00 97.88 110 GLN A CA 1
ATOM 910 C C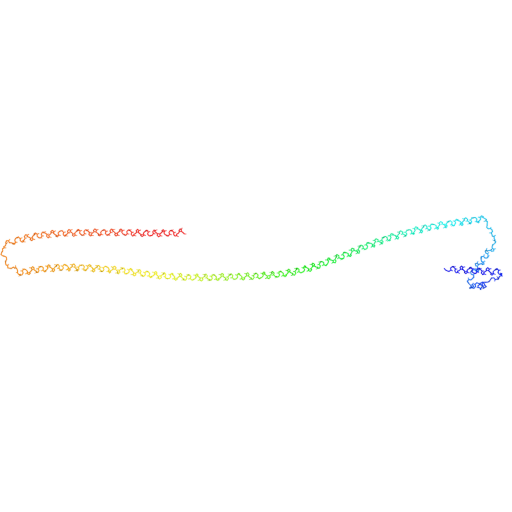 . GLN A 1 110 ? -43.568 -6.770 52.136 1.00 97.88 110 GLN A C 1
ATOM 912 O O . GLN A 1 110 ? -42.956 -7.075 51.116 1.00 97.88 110 GLN A O 1
ATOM 917 N N . GLN A 1 111 ? -43.256 -5.678 52.842 1.00 97.88 111 GLN A N 1
ATOM 918 C CA . GLN A 1 111 ? -42.159 -4.779 52.460 1.00 97.88 111 GLN A CA 1
ATOM 919 C C . GLN A 1 111 ? -40.798 -5.481 52.486 1.00 97.88 111 GLN A C 1
ATOM 921 O O . GLN A 1 111 ? -39.959 -5.245 51.618 1.00 97.88 111 GLN A O 1
ATOM 926 N N . LEU A 1 112 ? -40.563 -6.341 53.478 1.00 97.88 112 LEU A N 1
ATOM 927 C CA . LEU A 1 112 ? -39.324 -7.103 53.582 1.00 97.88 112 LEU A CA 1
ATOM 928 C C . LEU A 1 112 ? -39.194 -8.117 52.438 1.00 97.88 112 LEU A C 1
ATOM 930 O O . LEU A 1 112 ? -38.117 -8.222 51.856 1.00 97.88 112 LEU A O 1
ATOM 934 N N . GLU A 1 113 ? -40.278 -8.811 52.086 1.00 97.94 113 GLU A N 1
ATOM 935 C CA . GLU A 1 113 ? -40.323 -9.726 50.938 1.00 97.94 113 GLU A CA 1
ATOM 936 C C . GLU A 1 113 ? -40.060 -8.987 49.615 1.00 97.94 113 GLU A C 1
ATOM 938 O O . GLU A 1 113 ? -39.211 -9.416 48.833 1.00 97.94 113 GLU A O 1
ATOM 943 N N . GLU A 1 114 ? -40.691 -7.830 49.393 1.00 98.12 114 GLU A N 1
ATOM 944 C CA . GLU A 1 114 ? -40.481 -7.019 48.185 1.00 98.12 114 GLU A CA 1
ATOM 945 C C . GLU A 1 114 ? -39.038 -6.497 48.083 1.00 98.12 114 GLU A C 1
ATOM 947 O O . GLU A 1 114 ? -38.415 -6.541 47.017 1.00 98.12 114 GLU A O 1
ATOM 952 N N . LEU A 1 115 ? -38.463 -6.030 49.196 1.00 97.62 115 LEU A N 1
ATOM 953 C CA . LEU A 1 115 ? -37.067 -5.590 49.238 1.00 97.62 115 LEU A CA 1
ATOM 954 C C . LEU A 1 115 ? -36.094 -6.745 48.986 1.00 97.62 115 LEU A C 1
ATOM 956 O O . LEU A 1 115 ? -35.094 -6.549 48.296 1.00 97.62 115 LEU A O 1
ATOM 960 N N . GLN A 1 116 ? -36.378 -7.940 49.507 1.00 98.25 116 GLN A N 1
ATOM 961 C CA . GLN A 1 116 ? -35.574 -9.133 49.245 1.00 98.25 116 GLN A CA 1
ATOM 962 C C . GLN A 1 116 ? -35.636 -9.545 47.773 1.00 98.25 116 GLN A C 1
ATOM 964 O O . GLN A 1 116 ? -34.594 -9.819 47.177 1.00 98.25 116 GLN A O 1
ATOM 969 N N . GLU A 1 117 ? -36.822 -9.537 47.164 1.00 98.12 117 GLU A N 1
ATOM 970 C CA . GLU A 1 117 ? -36.980 -9.849 45.743 1.00 98.12 117 GLU A CA 1
ATOM 971 C C . GLU A 1 117 ? -36.243 -8.825 44.865 1.00 98.12 117 GLU A C 1
ATOM 973 O O . GLU A 1 117 ? -35.532 -9.188 43.924 1.00 98.12 117 GLU A O 1
ATOM 978 N N . ASN A 1 118 ? -36.348 -7.536 45.198 1.00 97.75 118 ASN A N 1
ATOM 979 C CA . ASN A 1 118 ? -35.635 -6.476 44.490 1.00 97.75 118 ASN A CA 1
ATOM 980 C C . ASN A 1 118 ? -34.116 -6.589 44.650 1.00 97.75 118 ASN A C 1
ATOM 982 O O . ASN A 1 118 ? -33.394 -6.414 43.667 1.00 97.75 118 ASN A O 1
ATOM 986 N N . LEU A 1 119 ? -33.622 -6.918 45.847 1.00 97.75 119 LEU A N 1
ATOM 987 C CA . LEU A 1 119 ? -32.198 -7.152 46.078 1.00 97.75 119 LEU A CA 1
ATOM 988 C C . LEU A 1 119 ? -31.690 -8.314 45.219 1.00 97.75 119 LEU A C 1
ATOM 990 O O . LEU A 1 119 ? -30.697 -8.152 44.518 1.00 97.75 119 LEU A O 1
ATOM 994 N N . GLN A 1 120 ? -32.410 -9.439 45.189 1.00 97.88 120 GLN A N 1
ATOM 995 C CA . GLN A 1 120 ? -32.046 -10.595 44.364 1.00 97.88 120 GLN A CA 1
ATOM 996 C C . GLN A 1 120 ? -32.032 -10.259 42.867 1.00 97.88 120 GLN A C 1
ATOM 998 O O . GLN A 1 120 ? -31.107 -10.652 42.154 1.00 97.88 120 GLN A O 1
ATOM 1003 N N . LYS A 1 121 ? -33.015 -9.489 42.378 1.00 97.88 121 LYS A N 1
ATOM 1004 C CA . LYS A 1 121 ? -33.036 -9.006 40.985 1.00 97.88 121 LYS A CA 1
ATOM 1005 C C . LYS A 1 121 ? -31.826 -8.126 40.670 1.00 97.88 121 LYS A C 1
ATOM 1007 O O . LYS A 1 121 ? -31.225 -8.276 39.607 1.00 97.88 121 LYS A O 1
ATOM 1012 N N . GLN A 1 122 ? -31.459 -7.225 41.582 1.00 96.88 122 GLN A N 1
ATOM 1013 C CA . GLN A 1 122 ? -30.300 -6.347 41.412 1.00 96.88 122 GLN A CA 1
ATOM 1014 C C . GLN A 1 122 ? -28.978 -7.118 41.469 1.00 96.88 122 GLN A C 1
ATOM 1016 O O . GLN A 1 122 ? -28.093 -6.864 40.656 1.00 96.88 122 GLN A O 1
ATOM 1021 N N . GLU A 1 123 ? -28.841 -8.089 42.371 1.00 97.50 123 GLU A N 1
ATOM 1022 C CA . GLU A 1 123 ? -27.671 -8.968 42.436 1.00 97.50 123 GLU A CA 1
ATOM 1023 C C . GLU A 1 123 ? -27.517 -9.776 41.144 1.00 97.50 123 GLU A C 1
ATOM 1025 O O . GLU A 1 123 ? -26.434 -9.783 40.557 1.00 97.50 123 GLU A O 1
ATOM 1030 N N . ALA A 1 124 ? -28.604 -10.370 40.641 1.00 97.69 124 ALA A N 1
ATOM 1031 C CA . ALA A 1 124 ? -28.601 -11.088 39.370 1.00 97.69 124 ALA A CA 1
ATOM 1032 C C . ALA A 1 124 ? -28.171 -10.178 38.204 1.00 97.69 124 ALA A C 1
ATOM 1034 O O . ALA A 1 124 ? -27.223 -10.508 37.488 1.00 97.69 124 ALA A O 1
ATOM 1035 N N . ALA A 1 125 ? -28.777 -8.995 38.068 1.00 97.56 125 ALA A N 1
ATOM 1036 C CA . ALA A 1 125 ? -28.413 -8.030 37.029 1.00 97.56 125 ALA A CA 1
ATOM 1037 C C . ALA A 1 125 ? -26.944 -7.582 37.134 1.00 97.56 125 ALA A C 1
ATOM 1039 O O . ALA A 1 125 ? -26.250 -7.462 36.125 1.00 97.56 125 ALA A O 1
ATOM 1040 N N . ASN A 1 126 ? -26.435 -7.377 38.351 1.00 97.50 126 ASN A N 1
ATOM 1041 C CA . ASN A 1 126 ? -25.046 -6.983 38.571 1.00 97.50 126 ASN A CA 1
ATOM 1042 C C . ASN A 1 126 ? -24.068 -8.115 38.210 1.00 97.50 126 ASN A C 1
ATOM 1044 O O . ASN A 1 126 ? -23.017 -7.866 37.618 1.00 97.50 126 ASN A O 1
ATOM 1048 N N . THR A 1 127 ? -24.419 -9.374 38.498 1.00 97.88 127 THR A N 1
ATOM 1049 C CA . THR A 1 127 ? -23.611 -10.524 38.062 1.00 97.88 127 THR A CA 1
ATOM 1050 C C . THR A 1 127 ? -23.581 -10.665 36.542 1.00 97.88 127 THR A C 1
ATOM 1052 O O . THR A 1 127 ? -22.507 -10.888 35.984 1.00 97.88 127 THR A O 1
ATOM 1055 N N . GLU A 1 128 ? -24.710 -10.459 35.862 1.00 98.00 128 GLU A N 1
ATOM 1056 C CA . GLU A 1 128 ? -24.785 -10.491 34.399 1.00 98.00 128 GLU A CA 1
ATOM 1057 C C . GLU A 1 128 ? -23.950 -9.364 33.774 1.00 98.00 128 GLU A C 1
ATOM 1059 O O . GLU A 1 128 ? -23.113 -9.613 32.905 1.00 98.00 128 GLU A O 1
ATOM 1064 N N . LEU A 1 129 ? -24.092 -8.132 34.274 1.00 97.69 129 LEU A N 1
ATOM 1065 C CA . LEU A 1 129 ? -23.285 -6.990 33.833 1.00 97.69 129 LEU A CA 1
ATOM 1066 C C . LEU A 1 129 ? -21.786 -7.201 34.077 1.00 97.69 129 LEU A C 1
ATOM 1068 O O . LEU A 1 129 ? -20.961 -6.781 33.262 1.00 97.69 129 LEU A O 1
ATOM 1072 N N . SER A 1 130 ? -21.414 -7.849 35.180 1.00 98.00 130 SER A N 1
ATOM 1073 C CA . SER A 1 130 ? -20.022 -8.197 35.478 1.00 98.00 130 SER A CA 1
ATOM 1074 C C . SER A 1 130 ? -19.466 -9.207 34.468 1.00 98.00 130 SER A C 1
ATOM 1076 O O . SER A 1 130 ? -18.384 -8.995 33.916 1.00 98.00 130 SER A O 1
ATOM 1078 N N . GLN A 1 131 ? -20.234 -10.253 34.144 1.00 98.00 131 GLN A N 1
ATOM 1079 C CA . GLN A 1 131 ? -19.862 -11.246 33.129 1.00 98.00 131 GLN A CA 1
ATOM 1080 C C . GLN A 1 131 ? -19.738 -10.620 31.734 1.00 98.00 131 GLN A C 1
ATOM 1082 O O . GLN A 1 131 ? -18.753 -10.860 31.034 1.00 98.00 131 GLN A O 1
ATOM 1087 N N . GLN A 1 132 ? -20.684 -9.759 31.345 1.00 98.00 132 GLN A N 1
ATOM 1088 C CA . GLN A 1 132 ? -20.618 -9.027 30.079 1.00 98.00 132 GLN A CA 1
ATOM 1089 C C . GLN A 1 132 ? -19.371 -8.136 30.017 1.00 98.00 132 GLN A C 1
ATOM 1091 O O . GLN A 1 132 ? -18.628 -8.192 29.037 1.00 98.00 132 GLN A O 1
ATOM 1096 N N . ASN A 1 133 ? -19.070 -7.381 31.077 1.00 97.19 133 ASN A N 1
ATOM 1097 C CA . ASN A 1 133 ? -17.851 -6.570 31.148 1.00 97.19 133 ASN A CA 1
ATOM 1098 C C . ASN A 1 133 ? -16.575 -7.409 31.045 1.00 97.19 133 ASN A C 1
ATOM 1100 O O . ASN A 1 133 ? -15.618 -6.990 30.392 1.00 97.19 133 ASN A O 1
ATOM 1104 N N . GLN A 1 134 ? -16.543 -8.582 31.679 1.00 98.00 134 GLN A N 1
ATOM 1105 C CA . GLN A 1 134 ? -15.407 -9.489 31.566 1.00 98.00 134 GLN A CA 1
ATOM 1106 C C . GLN A 1 134 ? -15.229 -9.974 30.122 1.00 98.00 134 GLN A C 1
ATOM 1108 O O . GLN A 1 134 ? -14.132 -9.849 29.581 1.00 98.00 134 GLN A O 1
ATOM 1113 N N . SER A 1 135 ? -16.305 -10.422 29.469 1.00 98.06 135 SER A N 1
ATOM 1114 C CA . SER A 1 135 ? -16.249 -10.858 28.068 1.00 98.06 135 SER A CA 1
ATOM 1115 C C . SER A 1 135 ? -15.781 -9.738 27.127 1.00 98.06 135 SER A C 1
ATOM 1117 O O . SER A 1 135 ? -14.926 -9.955 26.270 1.00 98.06 135 SER A O 1
ATOM 1119 N N . LEU A 1 136 ? -16.251 -8.502 27.339 1.00 98.00 136 LEU A N 1
ATOM 1120 C CA . LEU A 1 136 ? -15.820 -7.342 26.559 1.00 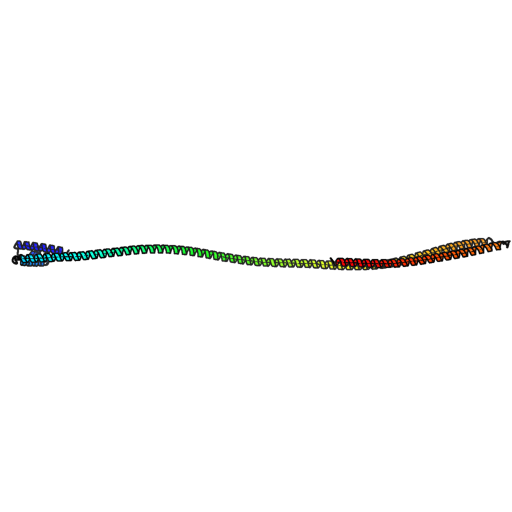98.00 136 LEU A CA 1
ATOM 1121 C C . LEU A 1 136 ? -14.325 -7.069 26.743 1.00 98.00 136 LEU A C 1
ATOM 1123 O O . LEU A 1 136 ? -13.626 -6.857 25.756 1.00 98.00 136 LEU A O 1
ATOM 1127 N N . ARG A 1 137 ? -13.805 -7.150 27.972 1.00 98.19 137 ARG A N 1
ATOM 1128 C CA . ARG A 1 137 ? -12.365 -6.990 28.242 1.00 98.19 137 ARG A CA 1
ATOM 1129 C C . ARG A 1 137 ? -11.516 -8.066 27.570 1.00 98.19 137 ARG A C 1
ATOM 1131 O O . ARG A 1 137 ? -10.444 -7.752 27.059 1.00 98.19 137 ARG A O 1
ATOM 1138 N N . GLU A 1 138 ? -11.985 -9.311 27.555 1.00 98.06 138 GLU A N 1
ATOM 1139 C CA . GLU A 1 138 ? -11.307 -10.413 26.864 1.00 98.06 138 GLU A CA 1
ATOM 1140 C C . GLU A 1 138 ? -11.261 -10.155 25.351 1.00 98.06 138 GLU A C 1
ATOM 1142 O O . GLU A 1 138 ? -10.181 -10.178 24.756 1.00 98.06 138 GLU A O 1
ATOM 1147 N N . THR A 1 139 ? -12.389 -9.776 24.739 1.00 98.00 139 THR A N 1
ATOM 1148 C CA . THR A 1 139 ? -12.418 -9.420 23.309 1.00 98.00 139 THR A CA 1
ATOM 1149 C C . THR A 1 139 ? -11.552 -8.201 22.983 1.00 98.00 139 THR A C 1
ATOM 1151 O O . THR A 1 139 ? -10.874 -8.181 21.955 1.00 98.00 139 THR A O 1
ATOM 1154 N N . GLU A 1 140 ? -11.508 -7.195 23.858 1.00 98.00 140 GLU A N 1
ATOM 1155 C CA . GLU A 1 140 ? -10.656 -6.020 23.682 1.00 98.00 140 GLU A CA 1
ATOM 1156 C C . GLU A 1 140 ? -9.170 -6.401 23.725 1.00 98.00 140 GLU A C 1
ATOM 1158 O O . GLU A 1 140 ? -8.385 -5.943 22.891 1.00 98.00 140 GLU A O 1
ATOM 1163 N N . ALA A 1 141 ? -8.774 -7.277 24.652 1.00 97.94 141 ALA A N 1
ATOM 1164 C CA . ALA A 1 141 ? -7.410 -7.789 24.733 1.00 97.94 141 ALA A CA 1
ATOM 1165 C C . ALA A 1 141 ? -7.025 -8.589 23.473 1.00 97.94 141 ALA A C 1
ATOM 1167 O O . ALA A 1 141 ? -5.948 -8.379 22.904 1.00 97.94 141 ALA A O 1
ATOM 1168 N N . GLU A 1 142 ? -7.916 -9.448 22.974 1.00 98.25 142 GLU A N 1
ATOM 1169 C CA . GLU A 1 142 ? -7.709 -10.171 21.715 1.00 98.25 142 GLU A CA 1
ATOM 1170 C C . GLU A 1 142 ? -7.576 -9.232 20.510 1.00 98.25 142 GLU A C 1
ATOM 1172 O O . GLU A 1 142 ? -6.709 -9.421 19.656 1.00 98.25 142 GLU A O 1
ATOM 1177 N N . LEU A 1 143 ? -8.410 -8.196 20.420 1.00 98.00 143 LEU A N 1
ATOM 1178 C CA . LEU A 1 143 ? -8.328 -7.224 19.331 1.00 98.00 143 LEU A CA 1
ATOM 1179 C C . LEU A 1 143 ? -7.036 -6.408 19.400 1.00 98.00 143 LEU A C 1
ATOM 1181 O O . LEU A 1 143 ? -6.407 -6.190 18.366 1.00 98.00 143 LEU A O 1
ATOM 1185 N N . ARG A 1 144 ? -6.588 -6.015 20.598 1.00 98.25 144 ARG A N 1
ATOM 1186 C CA . ARG A 1 144 ? -5.309 -5.314 20.795 1.00 98.25 144 ARG A CA 1
ATOM 1187 C C . ARG A 1 144 ? -4.118 -6.166 20.361 1.00 98.25 144 ARG A C 1
ATOM 1189 O O . ARG A 1 144 ? -3.238 -5.664 19.665 1.00 98.25 144 ARG A O 1
ATOM 1196 N N . THR A 1 145 ? -4.099 -7.450 20.722 1.00 98.00 145 THR A N 1
ATOM 1197 C CA . THR A 1 145 ? -3.033 -8.370 20.285 1.00 98.00 145 THR A CA 1
ATOM 1198 C C . THR A 1 145 ? -3.045 -8.563 18.769 1.00 98.00 145 THR A C 1
ATOM 1200 O O . THR A 1 145 ? -2.002 -8.411 18.136 1.00 98.00 145 THR A O 1
ATOM 1203 N N . LYS A 1 146 ? -4.217 -8.780 18.153 1.00 98.19 146 LYS A N 1
ATOM 1204 C CA . LYS A 1 146 ? -4.358 -8.841 16.686 1.00 98.19 146 LYS A CA 1
ATOM 1205 C C . LYS A 1 146 ? -3.857 -7.560 16.016 1.00 98.19 146 LYS A C 1
ATOM 1207 O O . LYS A 1 146 ? -3.086 -7.640 15.063 1.00 98.19 146 LYS A O 1
ATOM 1212 N N . LEU A 1 147 ? -4.234 -6.392 16.531 1.00 98.06 147 LEU A N 1
ATOM 1213 C CA . LEU A 1 147 ? -3.811 -5.100 15.990 1.00 98.06 147 LEU A CA 1
ATOM 1214 C C . LEU A 1 147 ? -2.290 -4.919 16.084 1.00 98.06 147 LEU A C 1
ATOM 1216 O O . LEU A 1 147 ? -1.677 -4.527 15.096 1.00 98.06 147 LEU A O 1
ATOM 1220 N N . SER A 1 148 ? -1.674 -5.297 17.209 1.00 97.62 148 SER A N 1
ATOM 1221 C CA . SER A 1 148 ? -0.212 -5.306 17.357 1.00 97.62 148 SER A CA 1
ATOM 1222 C C . SER A 1 148 ? 0.452 -6.205 16.312 1.00 97.62 148 SER A C 1
ATOM 1224 O O . SER A 1 148 ? 1.325 -5.750 15.582 1.00 97.62 148 SER A O 1
ATOM 1226 N N . THR A 1 149 ? -0.011 -7.452 16.161 1.00 98.00 149 THR A N 1
ATOM 1227 C CA . THR A 1 149 ? 0.580 -8.388 15.184 1.00 98.00 149 THR A CA 1
ATOM 1228 C C . THR A 1 149 ? 0.433 -7.915 13.737 1.00 98.00 149 THR A C 1
ATOM 1230 O O . THR A 1 149 ? 1.328 -8.124 12.917 1.00 98.00 149 THR A O 1
ATOM 1233 N N . LEU A 1 150 ? -0.689 -7.265 13.403 1.00 97.50 150 LEU A N 1
ATOM 1234 C CA . LEU A 1 150 ? -0.899 -6.676 12.083 1.00 97.50 150 LEU A CA 1
ATOM 1235 C C . LEU A 1 150 ? 0.008 -5.465 11.860 1.00 97.50 150 LEU A C 1
ATOM 1237 O O . LEU A 1 150 ? 0.536 -5.325 10.760 1.00 97.50 150 LEU A O 1
ATOM 1241 N N . SER A 1 151 ? 0.222 -4.636 12.885 1.00 98.00 151 SER A N 1
ATOM 1242 C CA . SER A 1 151 ? 1.167 -3.516 12.835 1.00 98.00 151 SER A CA 1
ATOM 1243 C C . SER A 1 151 ? 2.587 -4.007 12.554 1.00 98.00 151 SER A C 1
ATOM 1245 O O . SER A 1 151 ? 3.200 -3.562 11.587 1.00 98.00 151 SER A O 1
ATOM 1247 N N . ASP A 1 152 ? 3.062 -5.006 13.304 1.00 97.75 152 ASP A N 1
ATOM 1248 C CA . ASP A 1 152 ? 4.399 -5.590 13.126 1.00 97.75 152 ASP A CA 1
ATOM 1249 C C . ASP A 1 152 ? 4.577 -6.182 11.718 1.00 97.75 152 ASP A C 1
ATOM 1251 O O . ASP A 1 152 ? 5.604 -5.996 11.057 1.00 97.75 152 ASP A O 1
ATOM 1255 N N . LYS A 1 153 ? 3.546 -6.877 11.216 1.00 98.00 153 LYS A N 1
ATOM 1256 C CA . LYS A 1 153 ? 3.549 -7.424 9.855 1.00 98.00 153 LYS A CA 1
ATOM 1257 C C . LYS A 1 153 ? 3.591 -6.318 8.803 1.00 98.00 153 LYS A C 1
ATOM 1259 O O . LYS A 1 153 ? 4.297 -6.466 7.807 1.00 98.00 153 LYS A O 1
ATOM 1264 N N . ASN A 1 154 ? 2.852 -5.232 9.010 1.00 97.75 154 ASN A N 1
ATOM 1265 C CA . ASN A 1 154 ? 2.832 -4.102 8.089 1.00 97.75 154 ASN A CA 1
ATOM 1266 C C . ASN A 1 154 ? 4.199 -3.401 8.042 1.00 97.75 154 ASN A C 1
ATOM 1268 O O . ASN A 1 154 ? 4.719 -3.144 6.961 1.00 97.75 154 ASN A O 1
ATOM 1272 N N . GLU A 1 155 ? 4.844 -3.199 9.193 1.00 98.06 155 GLU A N 1
ATOM 1273 C CA . GLU A 1 155 ? 6.213 -2.671 9.256 1.00 98.06 155 GLU A CA 1
ATOM 1274 C C . GLU A 1 155 ? 7.227 -3.579 8.546 1.00 98.06 155 GLU A C 1
ATOM 1276 O O . GLU A 1 155 ? 8.129 -3.092 7.860 1.00 98.06 155 GLU A O 1
ATOM 1281 N N . SER A 1 156 ? 7.090 -4.902 8.683 1.00 97.62 156 SER A N 1
ATOM 1282 C CA . SER A 1 156 ? 7.938 -5.857 7.961 1.00 97.62 156 SER A CA 1
ATOM 1283 C C . SER A 1 156 ? 7.741 -5.764 6.447 1.00 97.62 156 SER A C 1
ATOM 1285 O O . SER A 1 156 ? 8.724 -5.730 5.708 1.00 97.62 156 SER A O 1
ATOM 1287 N N . LEU A 1 157 ? 6.489 -5.703 5.981 1.00 97.31 157 LEU A N 1
ATOM 1288 C CA . LEU A 1 157 ? 6.168 -5.576 4.557 1.00 97.31 157 LEU A CA 1
ATOM 1289 C C . LEU A 1 157 ? 6.660 -4.248 3.978 1.00 97.31 157 LEU A C 1
ATOM 1291 O O . LEU A 1 157 ? 7.175 -4.231 2.860 1.00 97.31 157 LEU A O 1
ATOM 1295 N N . GLN A 1 158 ? 6.570 -3.159 4.744 1.00 98.06 158 GLN A N 1
ATOM 1296 C CA . GLN A 1 158 ? 7.116 -1.867 4.337 1.00 98.06 158 GLN A CA 1
ATOM 1297 C C . GLN A 1 158 ? 8.633 -1.957 4.141 1.00 98.06 158 GLN A C 1
ATOM 1299 O O . GLN A 1 158 ? 9.133 -1.618 3.074 1.00 98.06 158 GLN A O 1
ATOM 1304 N N . LYS A 1 159 ? 9.363 -2.521 5.114 1.00 98.00 159 LYS A N 1
ATOM 1305 C CA . LYS A 1 159 ? 10.821 -2.713 5.003 1.00 98.00 159 LYS A CA 1
ATOM 1306 C C . LYS A 1 159 ? 11.214 -3.560 3.796 1.00 98.00 159 LYS A C 1
ATOM 1308 O O . LYS A 1 159 ? 12.256 -3.316 3.190 1.00 98.00 159 LYS A O 1
ATOM 1313 N N . ASP A 1 160 ? 10.438 -4.589 3.473 1.00 97.94 160 ASP A N 1
ATOM 1314 C CA . ASP A 1 160 ? 10.721 -5.432 2.311 1.00 97.94 160 ASP A CA 1
ATOM 1315 C C . ASP A 1 160 ? 10.404 -4.722 0.991 1.00 97.94 160 ASP A C 1
ATOM 1317 O O . ASP A 1 160 ? 11.157 -4.880 0.029 1.00 97.94 160 ASP A O 1
ATOM 1321 N N . THR A 1 161 ? 9.370 -3.881 0.968 1.00 97.81 161 THR A N 1
ATOM 1322 C CA . THR A 1 161 ? 9.055 -3.008 -0.172 1.00 97.81 161 THR A CA 1
ATOM 1323 C C . THR A 1 161 ? 10.184 -2.008 -0.410 1.00 97.81 161 THR A C 1
ATOM 1325 O O . THR A 1 161 ? 10.730 -1.977 -1.509 1.00 97.81 161 THR A O 1
ATOM 1328 N N . ASP A 1 162 ? 10.648 -1.313 0.633 1.00 97.75 162 ASP A N 1
ATOM 1329 C CA . ASP A 1 162 ? 11.758 -0.355 0.538 1.00 97.75 162 ASP A CA 1
ATOM 1330 C C . ASP A 1 162 ? 13.044 -1.027 0.006 1.00 97.75 162 ASP A C 1
ATOM 1332 O O . ASP A 1 162 ? 13.767 -0.472 -0.825 1.00 97.75 162 ASP A O 1
ATOM 1336 N N . LYS A 1 163 ? 13.341 -2.263 0.440 1.00 97.62 163 LYS A N 1
ATOM 1337 C CA . LYS A 1 163 ? 14.482 -3.041 -0.086 1.00 97.62 163 LYS A CA 1
ATOM 1338 C C . LYS A 1 163 ? 14.310 -3.391 -1.563 1.00 97.62 163 LYS A C 1
ATOM 1340 O O . LYS A 1 163 ? 15.300 -3.412 -2.295 1.00 97.62 163 LYS A O 1
ATOM 1345 N N . LEU A 1 164 ? 13.100 -3.753 -1.989 1.00 97.12 164 LEU A N 1
ATOM 1346 C CA . LEU A 1 164 ? 12.819 -4.084 -3.386 1.00 97.12 164 LEU A CA 1
ATOM 1347 C C . LEU A 1 164 ? 12.911 -2.845 -4.275 1.00 97.12 164 LEU A C 1
ATOM 1349 O O . LEU A 1 164 ? 13.522 -2.931 -5.336 1.00 97.12 164 LEU A O 1
ATOM 1353 N N . GLU A 1 165 ? 12.410 -1.698 -3.820 1.00 97.75 165 GLU A N 1
ATOM 1354 C CA . GLU A 1 165 ? 12.562 -0.413 -4.508 1.00 97.75 165 GLU A CA 1
ATOM 1355 C C . GLU A 1 165 ? 14.039 -0.033 -4.659 1.00 97.75 165 GLU A C 1
ATOM 1357 O O . GLU A 1 165 ? 14.488 0.293 -5.757 1.00 97.75 165 GLU A O 1
ATOM 1362 N N . GLN A 1 166 ? 14.840 -0.181 -3.598 1.00 97.62 166 GLN A N 1
ATOM 1363 C CA . GLN A 1 166 ? 16.286 0.052 -3.671 1.00 97.62 166 GLN A CA 1
ATOM 1364 C C . GLN A 1 166 ? 16.987 -0.887 -4.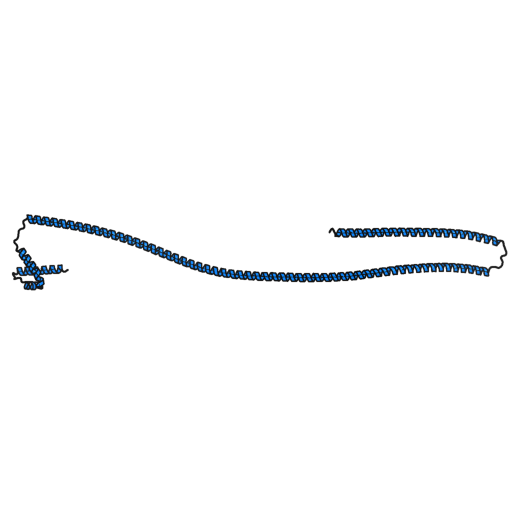660 1.00 97.62 166 GLN A C 1
ATOM 1366 O O . GLN A 1 166 ? 17.884 -0.457 -5.386 1.00 97.62 166 GLN A O 1
ATOM 1371 N N . LYS A 1 167 ? 16.603 -2.169 -4.705 1.00 97.31 167 LYS A N 1
ATOM 1372 C CA . LYS A 1 167 ? 17.148 -3.123 -5.684 1.00 97.31 167 LYS A CA 1
ATOM 1373 C C . LYS A 1 167 ? 16.745 -2.761 -7.109 1.00 97.31 167 LYS A C 1
ATOM 1375 O O . LYS A 1 167 ? 17.588 -2.830 -7.997 1.00 97.31 167 LYS A O 1
ATOM 1380 N N . LEU A 1 168 ? 15.491 -2.369 -7.322 1.00 97.50 168 LEU 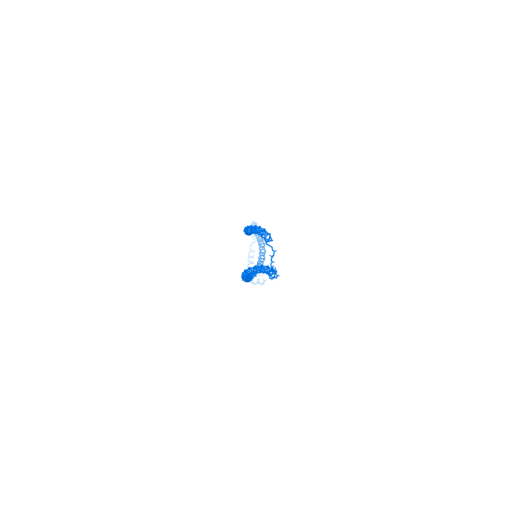A N 1
ATOM 1381 C CA . LEU A 1 168 ? 14.990 -1.961 -8.631 1.00 97.50 168 LEU A CA 1
ATOM 1382 C C . LEU A 1 168 ? 15.749 -0.736 -9.149 1.00 97.50 168 LEU A C 1
ATOM 1384 O O . LEU A 1 168 ? 16.211 -0.743 -10.283 1.00 97.50 168 LEU A O 1
ATOM 1388 N N . GLU A 1 169 ? 15.959 0.264 -8.295 1.00 98.12 169 GLU A N 1
ATOM 1389 C CA . GLU A 1 169 ? 16.738 1.464 -8.613 1.00 98.12 169 GLU A CA 1
ATOM 1390 C C . GLU A 1 169 ? 18.203 1.132 -8.954 1.00 98.12 169 GLU A C 1
ATOM 1392 O O . GLU A 1 169 ? 18.799 1.712 -9.863 1.00 98.12 169 GLU A O 1
ATOM 1397 N N . GLN A 1 170 ? 18.808 0.174 -8.243 1.00 97.88 170 GLN A N 1
ATOM 1398 C CA . GLN A 1 170 ? 20.165 -0.292 -8.544 1.00 97.88 170 GLN A CA 1
ATOM 1399 C C . GLN A 1 170 ? 20.242 -1.033 -9.883 1.00 97.88 170 GLN A C 1
ATOM 1401 O O . GLN A 1 170 ? 21.182 -0.805 -10.645 1.00 97.88 170 GLN A O 1
ATOM 1406 N N . GLU A 1 171 ? 19.281 -1.907 -10.180 1.00 97.00 171 GLU A N 1
ATOM 1407 C CA . GLU A 1 171 ? 19.217 -2.619 -11.461 1.00 97.00 171 GLU A CA 1
ATOM 1408 C C . GLU A 1 171 ? 18.926 -1.667 -12.627 1.00 97.00 171 GLU A C 1
ATOM 1410 O O . GLU A 1 171 ? 19.568 -1.780 -13.669 1.00 97.00 171 GLU A O 1
ATOM 1415 N N . ALA A 1 172 ? 18.053 -0.671 -12.442 1.00 98.06 172 ALA A N 1
ATOM 1416 C CA . ALA A 1 172 ? 17.801 0.372 -13.436 1.00 98.06 172 ALA A CA 1
ATOM 1417 C C . ALA A 1 172 ? 19.090 1.134 -13.784 1.00 98.06 172 ALA A C 1
ATOM 1419 O O . ALA A 1 172 ? 19.457 1.225 -14.954 1.00 98.06 172 ALA A O 1
ATOM 1420 N N . LYS A 1 173 ? 19.857 1.563 -12.771 1.00 98.12 173 LYS A N 1
ATOM 1421 C CA . LYS A 1 173 ? 21.167 2.207 -12.975 1.00 98.12 173 LYS A CA 1
ATOM 1422 C C . LYS A 1 173 ? 22.171 1.310 -13.695 1.00 98.12 173 LYS A C 1
ATOM 1424 O O . LYS A 1 173 ? 22.921 1.788 -14.543 1.00 98.12 173 LYS A O 1
ATOM 1429 N N . ARG A 1 174 ? 22.211 0.013 -13.371 1.00 97.31 174 ARG A N 1
ATOM 1430 C CA . ARG A 1 174 ? 23.080 -0.953 -14.068 1.00 97.31 174 ARG A CA 1
ATOM 1431 C C . ARG A 1 174 ? 22.677 -1.116 -15.530 1.00 97.31 174 ARG A C 1
ATOM 1433 O O . ARG A 1 174 ? 23.555 -1.163 -16.388 1.00 97.31 174 ARG A O 1
ATOM 1440 N N . ALA A 1 175 ? 21.379 -1.187 -15.811 1.00 96.94 175 ALA A N 1
ATOM 1441 C CA . ALA A 1 175 ? 20.856 -1.297 -17.166 1.00 96.94 175 ALA A CA 1
ATOM 1442 C C . ALA A 1 175 ? 21.166 -0.041 -17.995 1.00 96.94 175 ALA A C 1
ATOM 1444 O O . ALA A 1 175 ? 21.652 -0.167 -19.116 1.00 96.94 175 ALA A O 1
ATOM 1445 N N . GLU A 1 176 ? 20.976 1.155 -17.431 1.00 98.00 176 GLU A N 1
ATOM 1446 C CA . GLU A 1 176 ? 21.347 2.422 -18.075 1.00 98.00 176 GLU A CA 1
ATOM 1447 C C . GLU A 1 176 ? 22.846 2.485 -18.397 1.00 98.00 176 GLU A C 1
ATOM 1449 O O . GLU A 1 176 ? 23.228 2.829 -19.514 1.00 98.00 176 GLU A O 1
ATOM 1454 N N . GLN A 1 177 ? 23.708 2.090 -17.454 1.00 97.88 177 GLN A N 1
ATOM 1455 C CA . GLN A 1 177 ? 25.156 2.034 -17.681 1.00 97.88 177 GLN A CA 1
ATOM 1456 C C . GLN A 1 177 ? 25.537 1.023 -18.769 1.00 97.88 177 GLN A C 1
ATOM 1458 O O . GLN A 1 177 ? 26.396 1.312 -19.600 1.00 97.88 177 GLN A O 1
ATOM 1463 N N . ALA A 1 178 ? 24.904 -0.153 -18.780 1.00 96.69 178 ALA A N 1
ATOM 1464 C CA . ALA A 1 178 ? 25.150 -1.175 -19.792 1.00 96.69 178 ALA A CA 1
ATOM 1465 C C . ALA A 1 178 ? 24.713 -0.716 -21.192 1.00 96.69 178 ALA A C 1
ATOM 1467 O O . ALA A 1 178 ? 25.436 -0.960 -22.159 1.00 96.69 178 ALA A O 1
ATOM 1468 N N . LEU A 1 179 ? 23.573 -0.025 -21.295 1.00 97.44 179 LEU A N 1
ATOM 1469 C CA . LEU A 1 179 ? 23.096 0.567 -22.545 1.00 97.44 179 LEU A CA 1
ATOM 1470 C C . LEU A 1 179 ? 24.049 1.655 -23.044 1.00 97.44 179 LEU A C 1
ATOM 1472 O O . LEU A 1 179 ? 24.491 1.580 -24.187 1.00 97.44 179 LEU A O 1
ATOM 1476 N N . ALA A 1 180 ? 24.448 2.593 -22.182 1.00 97.31 180 ALA A N 1
ATOM 1477 C CA . ALA A 1 180 ? 25.387 3.655 -22.547 1.00 97.31 180 ALA A CA 1
ATOM 1478 C C . ALA A 1 180 ? 26.748 3.100 -23.018 1.00 97.31 180 ALA A C 1
ATOM 1480 O O . ALA A 1 180 ? 27.336 3.589 -23.983 1.00 97.31 180 ALA A O 1
ATOM 1481 N N . GLU A 1 181 ? 27.250 2.045 -22.371 1.00 97.62 181 GLU A N 1
ATOM 1482 C CA . GLU A 1 181 ? 28.475 1.355 -22.789 1.00 97.62 181 GLU A CA 1
ATOM 1483 C C . GLU A 1 181 ? 28.298 0.640 -24.141 1.00 97.62 181 GLU A C 1
ATOM 1485 O O . GLU A 1 181 ? 29.206 0.647 -24.975 1.00 97.62 181 GLU A O 1
ATOM 1490 N N . GLN A 1 182 ? 27.136 0.033 -24.393 1.00 96.75 182 GLN A N 1
ATOM 1491 C CA . GLN A 1 182 ? 26.842 -0.601 -25.677 1.00 96.75 182 GLN A CA 1
ATOM 1492 C C . GLN A 1 182 ? 26.741 0.427 -26.812 1.00 96.75 182 GLN A C 1
ATOM 1494 O O . GLN A 1 182 ? 27.313 0.197 -27.879 1.00 96.75 182 GLN A O 1
ATOM 1499 N N . GLU A 1 183 ? 26.064 1.553 -26.583 1.00 96.69 183 GLU A N 1
ATOM 1500 C CA . GLU A 1 183 ? 25.985 2.673 -27.529 1.00 96.69 183 GLU A CA 1
ATOM 1501 C C . GLU A 1 183 ? 27.383 3.186 -27.870 1.00 96.69 183 GLU A C 1
ATOM 1503 O O . GLU A 1 183 ? 27.758 3.236 -29.042 1.00 96.69 183 GLU A O 1
ATOM 1508 N N . ARG A 1 184 ? 28.217 3.422 -26.851 1.00 97.38 184 ARG A N 1
ATOM 1509 C CA . ARG A 1 184 ? 29.608 3.838 -27.045 1.00 97.38 184 ARG A CA 1
ATOM 1510 C C . ARG A 1 184 ? 30.402 2.844 -27.896 1.00 97.38 184 ARG A C 1
ATOM 1512 O O . ARG A 1 184 ? 31.149 3.253 -28.783 1.00 97.38 184 ARG A O 1
ATOM 1519 N N . ARG A 1 185 ? 30.251 1.537 -27.662 1.00 96.81 185 ARG A N 1
ATOM 1520 C CA . ARG A 1 185 ? 30.930 0.500 -28.464 1.00 96.81 185 ARG A CA 1
ATOM 1521 C C . ARG A 1 185 ? 30.470 0.491 -29.917 1.00 96.81 185 ARG A C 1
ATOM 1523 O O . ARG A 1 185 ? 31.292 0.261 -30.806 1.00 96.81 185 ARG A O 1
ATOM 1530 N N . LEU A 1 186 ? 29.179 0.711 -30.163 1.00 96.50 186 LEU A N 1
ATOM 1531 C CA . LEU A 1 186 ? 28.640 0.815 -31.517 1.00 96.50 186 LEU A CA 1
ATOM 1532 C C . LEU A 1 186 ? 29.181 2.056 -32.225 1.00 96.50 186 LEU A C 1
ATOM 1534 O O . LEU A 1 186 ? 29.647 1.936 -33.355 1.00 96.50 186 LEU A O 1
ATOM 1538 N N . ASP A 1 187 ? 29.222 3.200 -31.548 1.00 97.56 187 ASP A N 1
ATOM 1539 C CA . ASP A 1 187 ? 29.793 4.434 -32.091 1.00 97.56 187 ASP A CA 1
ATOM 1540 C C . ASP A 1 187 ? 31.285 4.282 -32.411 1.00 97.56 187 ASP A C 1
ATOM 1542 O O . ASP A 1 187 ? 31.733 4.636 -33.504 1.00 97.56 187 ASP A O 1
ATOM 1546 N N . GLU A 1 188 ? 32.063 3.680 -31.506 1.00 97.00 188 GLU A N 1
ATOM 1547 C CA . GLU A 1 188 ? 33.477 3.373 -31.742 1.00 97.00 188 GLU A CA 1
ATOM 1548 C C . GLU A 1 188 ? 33.667 2.410 -32.929 1.00 97.00 188 GLU A C 1
ATOM 1550 O O . GLU A 1 188 ? 34.610 2.560 -33.711 1.00 97.00 188 GLU A O 1
ATOM 1555 N N . SER A 1 189 ? 32.777 1.427 -33.093 1.00 96.38 189 SER A N 1
ATOM 1556 C CA . SER A 1 189 ? 32.783 0.505 -34.235 1.00 96.38 189 SER A CA 1
ATOM 1557 C C . SER A 1 189 ? 32.434 1.215 -35.547 1.00 96.38 189 SER A C 1
ATOM 1559 O O . SER A 1 189 ? 33.145 1.052 -36.540 1.00 96.38 189 SER A O 1
ATOM 1561 N N . HIS A 1 190 ? 31.377 2.030 -35.565 1.00 96.19 190 HIS A N 1
ATOM 1562 C CA . HIS A 1 190 ? 30.976 2.808 -36.737 1.00 96.19 190 HIS A CA 1
ATOM 1563 C C . HIS A 1 190 ? 32.070 3.790 -37.157 1.00 96.19 190 HIS A C 1
ATOM 1565 O O . HIS A 1 190 ? 32.397 3.859 -38.340 1.00 96.19 190 HIS A O 1
ATOM 1571 N N . SER A 1 191 ? 32.695 4.475 -36.197 1.00 97.19 191 SER A N 1
ATOM 1572 C CA . SER A 1 191 ? 33.824 5.373 -36.443 1.00 97.19 191 SER A CA 1
ATOM 1573 C C . SER A 1 191 ? 34.987 4.646 -37.131 1.00 97.19 191 SER A C 1
ATOM 1575 O O . SER A 1 191 ? 35.451 5.076 -38.185 1.00 97.19 191 SER A O 1
ATOM 1577 N N . LYS A 1 192 ? 35.374 3.456 -36.641 1.00 96.88 192 LYS A N 1
ATOM 1578 C CA . LYS A 1 192 ? 36.415 2.624 -37.279 1.00 96.88 192 LYS A CA 1
ATOM 1579 C C . LYS A 1 192 ? 36.057 2.199 -38.705 1.00 96.88 192 LYS A C 1
ATOM 1581 O O . LYS A 1 192 ? 36.938 2.153 -39.562 1.00 96.88 192 LYS A O 1
ATOM 1586 N N . ILE A 1 193 ? 34.790 1.864 -38.961 1.00 96.50 193 ILE A N 1
ATOM 1587 C CA . ILE A 1 193 ? 34.312 1.495 -40.301 1.00 96.50 193 ILE A CA 1
ATOM 1588 C C . ILE A 1 193 ? 34.402 2.699 -41.242 1.00 96.50 193 ILE A C 1
ATOM 1590 O O . ILE A 1 193 ? 34.922 2.567 -42.349 1.00 96.50 193 ILE A O 1
ATOM 1594 N N . VAL A 1 194 ? 33.944 3.874 -40.804 1.00 97.31 194 VAL A N 1
ATOM 1595 C CA . VAL A 1 194 ? 34.036 5.118 -41.582 1.00 97.31 194 VAL A CA 1
ATOM 1596 C C . VAL A 1 194 ? 35.495 5.456 -41.883 1.00 97.31 194 VAL A C 1
ATOM 1598 O O . VAL A 1 194 ? 35.836 5.673 -43.045 1.00 97.31 194 VAL A O 1
ATOM 1601 N N . ASP A 1 195 ? 36.374 5.407 -40.882 1.00 97.75 195 ASP A N 1
ATOM 1602 C CA . ASP A 1 195 ? 37.810 5.648 -41.051 1.00 97.75 195 ASP A CA 1
ATOM 1603 C C . ASP A 1 195 ? 38.452 4.679 -42.053 1.00 97.75 195 ASP A C 1
ATOM 1605 O O . ASP A 1 195 ? 39.312 5.071 -42.846 1.00 97.75 195 ASP A O 1
ATOM 1609 N N . HIS A 1 196 ? 38.048 3.406 -42.035 1.00 97.38 196 HIS A N 1
ATOM 1610 C CA . HIS A 1 196 ? 38.513 2.419 -43.006 1.00 97.38 196 HIS A CA 1
ATOM 1611 C C . HIS A 1 196 ? 38.072 2.778 -44.430 1.00 97.38 196 HIS A C 1
ATOM 1613 O O . HIS A 1 196 ? 38.912 2.832 -45.327 1.00 97.38 196 HIS A O 1
ATOM 1619 N N . TRP A 1 197 ? 36.790 3.089 -44.640 1.00 97.25 197 TRP A N 1
ATOM 1620 C CA . TRP A 1 197 ? 36.281 3.468 -45.961 1.00 97.25 197 TRP A CA 1
ATOM 1621 C C . TRP A 1 197 ? 36.888 4.769 -46.482 1.00 97.25 197 TRP A C 1
ATOM 1623 O O . TRP A 1 197 ? 37.168 4.868 -47.673 1.00 97.25 197 TRP A O 1
ATOM 1633 N N . LEU A 1 198 ? 37.155 5.744 -45.609 1.00 97.31 198 LEU A N 1
ATOM 1634 C CA . LEU A 1 198 ? 37.870 6.964 -45.987 1.00 97.31 198 LEU A CA 1
ATOM 1635 C C . LEU A 1 198 ? 39.283 6.652 -46.500 1.00 97.31 198 LEU A C 1
ATOM 1637 O O . LEU A 1 198 ? 39.685 7.193 -47.529 1.00 97.31 198 LEU A O 1
ATOM 1641 N N . LYS A 1 199 ? 40.009 5.733 -45.848 1.00 97.81 199 LYS A N 1
ATOM 1642 C CA . LYS A 1 199 ? 41.332 5.285 -46.318 1.00 97.81 199 LYS A CA 1
ATOM 1643 C C . LYS A 1 199 ? 41.257 4.579 -47.669 1.00 97.81 199 LYS A C 1
ATOM 1645 O O . LYS A 1 199 ? 42.039 4.916 -48.552 1.00 97.81 199 LYS A O 1
ATOM 1650 N N . VAL A 1 200 ? 40.303 3.662 -47.845 1.00 97.38 200 VAL A N 1
ATOM 1651 C CA . VAL A 1 200 ? 40.084 2.965 -49.126 1.00 97.38 200 VAL A CA 1
ATOM 1652 C C . VAL A 1 200 ? 39.757 3.968 -50.236 1.00 97.38 200 VAL A C 1
ATOM 1654 O O . VAL A 1 200 ? 40.349 3.914 -51.308 1.00 97.38 200 VAL A O 1
ATOM 1657 N N . LEU A 1 201 ? 38.883 4.947 -49.978 1.00 96.38 201 LEU A N 1
ATOM 1658 C CA . LEU A 1 201 ? 38.561 6.003 -50.945 1.00 96.38 201 LEU A CA 1
ATOM 1659 C C . LEU A 1 201 ? 39.781 6.856 -51.313 1.00 96.38 201 LEU A C 1
ATOM 1661 O O . LEU A 1 201 ? 39.932 7.245 -52.473 1.00 96.38 201 LEU A O 1
ATOM 1665 N N . ASP A 1 202 ? 40.651 7.164 -50.353 1.00 96.88 202 ASP A N 1
ATOM 1666 C CA . ASP A 1 202 ? 41.886 7.900 -50.621 1.00 96.88 202 ASP A CA 1
ATOM 1667 C C . ASP A 1 202 ? 42.907 7.069 -51.415 1.00 96.88 202 ASP A C 1
ATOM 1669 O O . ASP A 1 202 ? 43.608 7.620 -52.269 1.00 96.88 202 ASP A O 1
ATOM 1673 N N . GLU A 1 203 ? 42.981 5.757 -51.185 1.00 96.62 203 GLU A N 1
ATOM 1674 C CA . GLU A 1 203 ? 43.781 4.823 -51.988 1.00 96.62 203 GLU A CA 1
ATOM 1675 C C . GLU A 1 203 ? 43.259 4.742 -53.428 1.00 96.62 203 GLU A C 1
ATOM 1677 O O . GLU A 1 203 ? 44.022 5.007 -54.358 1.00 96.62 203 GLU A O 1
ATOM 1682 N N . GLU A 1 204 ? 41.956 4.536 -53.616 1.00 95.75 204 GLU A N 1
ATOM 1683 C CA . GLU A 1 204 ? 41.285 4.531 -54.925 1.00 95.75 204 GLU A CA 1
ATOM 1684 C C . GLU A 1 204 ? 41.501 5.846 -55.690 1.00 95.75 204 GLU A C 1
ATOM 1686 O O . GLU A 1 204 ? 41.828 5.857 -56.879 1.00 95.75 204 GLU A O 1
ATOM 1691 N N . ARG A 1 205 ? 41.405 6.999 -55.010 1.00 96.06 205 ARG A N 1
ATOM 1692 C CA . ARG A 1 205 ? 41.714 8.308 -55.614 1.00 96.06 205 ARG A CA 1
ATOM 1693 C C . ARG A 1 205 ? 43.166 8.395 -56.082 1.00 96.06 205 ARG A C 1
ATOM 1695 O O . ARG A 1 205 ? 43.430 8.946 -57.153 1.00 96.06 205 ARG A O 1
ATOM 1702 N N . ARG A 1 206 ? 44.115 7.871 -55.299 1.00 96.44 206 ARG A N 1
ATOM 1703 C CA . ARG A 1 206 ? 45.542 7.849 -55.665 1.00 96.44 206 ARG A CA 1
ATOM 1704 C C . ARG A 1 206 ? 45.800 6.913 -56.837 1.00 96.44 206 ARG A C 1
ATOM 1706 O O . ARG A 1 206 ? 46.558 7.283 -57.733 1.00 96.44 206 ARG A O 1
ATOM 1713 N N . GLU A 1 207 ? 45.195 5.733 -56.849 1.00 95.88 207 GLU A N 1
ATOM 1714 C CA . GLU A 1 207 ? 45.316 4.779 -57.951 1.00 95.88 207 GLU A CA 1
ATOM 1715 C C . GLU A 1 207 ? 44.707 5.329 -59.235 1.00 95.88 207 GLU A C 1
ATOM 1717 O O . GLU A 1 207 ? 45.381 5.338 -60.265 1.00 95.88 207 GLU A O 1
ATOM 1722 N N . LYS A 1 208 ? 43.515 5.930 -59.160 1.00 95.69 208 LYS A N 1
ATOM 1723 C CA . LYS A 1 208 ? 42.898 6.641 -60.283 1.00 95.69 208 LYS A CA 1
ATOM 1724 C C . LYS A 1 208 ? 43.807 7.742 -60.829 1.00 95.69 208 LYS A C 1
ATOM 1726 O O . LYS A 1 208 ? 44.004 7.824 -62.038 1.00 95.69 208 LYS A O 1
ATOM 1731 N N . ALA A 1 209 ? 44.415 8.553 -59.961 1.00 96.00 209 ALA A N 1
ATOM 1732 C CA . ALA A 1 209 ? 45.356 9.590 -60.387 1.00 96.00 209 ALA A CA 1
ATOM 1733 C C . ALA A 1 209 ? 46.625 9.010 -61.044 1.00 96.00 209 ALA A C 1
ATOM 1735 O O . ALA A 1 209 ? 47.149 9.590 -61.996 1.00 96.00 209 ALA A O 1
ATOM 1736 N N . ARG A 1 210 ? 47.133 7.863 -60.568 1.00 96.31 210 ARG A N 1
ATOM 1737 C CA . ARG A 1 210 ? 48.265 7.155 -61.197 1.00 96.31 210 ARG A CA 1
ATOM 1738 C C . ARG A 1 210 ? 47.887 6.599 -62.568 1.00 96.31 210 ARG A C 1
ATOM 1740 O O . ARG A 1 210 ? 48.642 6.805 -63.514 1.00 96.31 210 ARG A O 1
ATOM 1747 N N . ALA A 1 211 ? 46.733 5.944 -62.676 1.00 94.50 211 ALA A N 1
ATOM 1748 C CA . ALA A 1 211 ? 46.217 5.405 -63.928 1.00 94.50 211 ALA A CA 1
ATOM 1749 C C . ALA A 1 211 ? 45.976 6.520 -64.955 1.00 94.50 211 ALA A C 1
ATOM 1751 O O . ALA A 1 211 ? 46.386 6.389 -66.103 1.00 94.50 211 ALA A O 1
ATOM 1752 N N . GLN A 1 212 ? 45.412 7.655 -64.528 1.00 95.94 212 GLN A N 1
ATOM 1753 C CA . GLN A 1 212 ? 45.233 8.827 -65.384 1.00 95.94 212 GLN A CA 1
ATOM 1754 C C . GLN A 1 212 ? 46.574 9.360 -65.907 1.00 95.94 212 GLN A C 1
ATOM 1756 O O . GLN A 1 212 ? 46.728 9.537 -67.110 1.00 95.94 212 GLN A O 1
ATOM 1761 N N . LYS A 1 213 ? 47.583 9.527 -65.040 1.00 96.69 213 LYS A N 1
ATOM 1762 C CA . LYS A 1 213 ? 48.932 9.939 -65.474 1.00 96.69 213 LYS A CA 1
ATOM 1763 C C . LYS A 1 213 ? 49.573 8.945 -66.444 1.00 96.69 213 LYS A C 1
ATOM 1765 O O . LYS A 1 213 ? 50.271 9.351 -67.370 1.00 96.69 213 LYS A O 1
ATOM 1770 N N . GLN A 1 214 ? 49.379 7.644 -66.229 1.00 95.38 214 GLN A N 1
ATOM 1771 C CA . GLN A 1 214 ? 49.863 6.615 -67.152 1.00 95.38 214 GLN A CA 1
ATOM 1772 C C . GLN A 1 214 ? 49.144 6.685 -68.503 1.00 95.38 214 GLN A C 1
ATOM 1774 O O . GLN A 1 214 ? 49.805 6.570 -69.531 1.00 95.38 214 GLN A O 1
ATOM 1779 N N . ALA A 1 215 ? 47.830 6.919 -68.508 1.00 94.62 215 ALA A N 1
ATOM 1780 C CA . ALA A 1 215 ? 47.046 7.098 -69.725 1.00 94.62 215 ALA A CA 1
ATOM 1781 C C . ALA A 1 215 ? 47.489 8.345 -70.506 1.00 94.62 215 ALA A C 1
ATOM 1783 O O . ALA A 1 215 ? 47.756 8.238 -71.698 1.00 94.62 215 ALA A O 1
ATOM 1784 N N . GLU A 1 216 ? 47.671 9.486 -69.832 1.00 95.75 216 GLU A N 1
ATOM 1785 C CA . GLU A 1 216 ? 48.202 10.722 -70.431 1.00 95.75 216 GLU A CA 1
ATOM 1786 C C . GLU A 1 216 ? 49.593 10.493 -71.046 1.00 95.75 216 GLU A C 1
ATOM 1788 O O . GLU A 1 216 ? 49.873 10.921 -72.169 1.00 95.75 216 GLU A O 1
ATOM 1793 N N . LYS A 1 217 ? 50.467 9.754 -70.348 1.00 96.50 217 LYS A N 1
ATOM 1794 C CA . LYS A 1 217 ? 51.786 9.388 -70.875 1.00 96.50 217 LYS A CA 1
ATOM 1795 C C . LYS A 1 217 ? 51.674 8.489 -72.110 1.00 96.50 217 LYS A C 1
ATOM 1797 O O . LYS A 1 217 ? 52.300 8.790 -73.124 1.00 96.50 217 LYS A O 1
ATOM 1802 N N . ALA A 1 218 ? 50.870 7.430 -72.055 1.00 94.00 218 ALA A N 1
ATOM 1803 C CA . ALA A 1 218 ? 50.662 6.521 -73.181 1.00 94.00 218 ALA A CA 1
ATOM 1804 C C . ALA A 1 218 ? 50.043 7.238 -74.393 1.00 94.00 218 ALA A C 1
ATOM 1806 O O . ALA A 1 218 ? 50.412 6.964 -75.534 1.00 94.00 218 ALA A O 1
ATOM 1807 N N . GLU A 1 219 ? 49.141 8.193 -74.164 1.00 94.94 219 GLU A N 1
ATOM 1808 C CA . GLU A 1 219 ? 48.586 9.041 -75.216 1.00 94.94 219 GLU A CA 1
ATOM 1809 C C . GLU A 1 219 ? 49.666 9.922 -75.851 1.00 94.94 219 GLU A C 1
ATOM 1811 O O . GLU A 1 219 ? 49.768 9.975 -77.078 1.00 94.94 219 GLU A O 1
ATOM 1816 N N . SER A 1 220 ? 50.530 10.544 -75.043 1.00 94.81 220 SER A N 1
ATOM 1817 C CA . SER A 1 220 ? 51.655 11.335 -75.556 1.00 94.81 220 SER A CA 1
ATOM 1818 C C . SER A 1 220 ? 52.647 10.491 -76.375 1.00 94.81 220 SER A C 1
ATOM 1820 O O . SER A 1 220 ? 53.085 10.915 -77.446 1.00 94.81 220 SER A O 1
ATOM 1822 N N . GLU A 1 221 ? 52.941 9.261 -75.936 1.00 94.75 221 GLU A N 1
ATOM 1823 C CA . GLU A 1 221 ? 53.784 8.306 -76.665 1.00 94.75 221 GLU A CA 1
ATOM 1824 C C . GLU A 1 221 ? 53.115 7.866 -77.972 1.00 94.75 221 GLU A C 1
ATOM 1826 O O . GLU A 1 221 ? 53.760 7.828 -79.018 1.00 94.75 221 GLU A O 1
ATOM 1831 N N . ARG A 1 222 ? 51.802 7.608 -77.958 1.00 92.88 222 ARG A N 1
ATOM 1832 C CA . ARG A 1 222 ? 51.030 7.283 -79.165 1.00 92.88 222 ARG A CA 1
ATOM 1833 C C . ARG A 1 222 ? 51.040 8.432 -80.169 1.00 92.88 222 ARG A C 1
ATOM 1835 O O . ARG A 1 222 ? 51.173 8.184 -81.365 1.00 92.88 222 ARG A O 1
ATOM 1842 N N . GLN A 1 223 ? 50.915 9.677 -79.710 1.00 93.75 223 GLN A N 1
ATOM 1843 C CA . GLN A 1 223 ? 51.024 10.854 -80.573 1.00 93.75 223 GLN A CA 1
ATOM 1844 C C . GLN A 1 223 ? 52.429 10.985 -81.171 1.00 93.75 223 GLN A C 1
ATOM 1846 O O . GLN A 1 223 ? 52.554 11.294 -82.355 1.00 93.75 223 GLN A O 1
ATOM 1851 N N . LEU A 1 224 ? 53.480 10.719 -80.386 1.00 94.69 224 LEU A N 1
ATOM 1852 C CA . LEU A 1 224 ? 54.861 10.707 -80.873 1.00 94.69 224 LEU A CA 1
ATOM 1853 C C . LEU A 1 224 ? 55.056 9.630 -81.949 1.00 94.69 224 LEU A C 1
ATOM 1855 O O . LEU A 1 224 ? 55.470 9.947 -83.059 1.00 94.69 224 LEU A O 1
ATOM 1859 N N . LEU A 1 225 ? 54.652 8.390 -81.664 1.00 92.38 225 LEU A N 1
ATOM 1860 C CA . LEU A 1 225 ? 54.712 7.279 -82.615 1.00 92.38 225 LEU A CA 1
ATOM 1861 C C . LEU A 1 225 ? 53.881 7.547 -83.871 1.00 92.38 225 LEU A C 1
ATOM 1863 O O . LEU A 1 225 ? 54.282 7.165 -84.963 1.00 92.38 225 LEU A O 1
ATOM 1867 N N . SER A 1 226 ? 52.736 8.221 -83.746 1.00 93.50 226 SER A N 1
ATOM 1868 C CA . SER A 1 226 ? 51.930 8.632 -84.898 1.00 93.50 226 SER A CA 1
ATOM 1869 C C . SER A 1 226 ? 52.666 9.645 -85.775 1.00 93.50 226 SER A C 1
ATOM 1871 O O . SER A 1 226 ? 52.577 9.557 -86.999 1.00 93.50 226 SER A O 1
ATOM 1873 N N . LYS A 1 227 ? 53.390 10.599 -85.175 1.00 94.25 227 LYS A N 1
ATOM 1874 C CA . LYS A 1 227 ? 54.227 11.556 -85.914 1.00 94.25 227 LYS A CA 1
ATOM 1875 C C . LYS A 1 227 ? 55.400 10.854 -86.593 1.00 94.25 227 LYS A C 1
ATOM 1877 O O . LYS A 1 227 ? 55.649 11.108 -87.767 1.00 94.25 227 LYS A O 1
ATOM 1882 N N . ASP A 1 228 ? 56.075 9.950 -85.888 1.00 92.56 228 ASP A N 1
ATOM 1883 C CA . ASP A 1 228 ? 57.181 9.168 -86.447 1.00 92.56 228 ASP A CA 1
ATOM 1884 C C . ASP A 1 228 ? 56.708 8.261 -87.584 1.00 92.56 228 ASP A C 1
ATOM 1886 O O . ASP A 1 228 ? 57.354 8.200 -88.627 1.00 92.56 228 ASP A O 1
ATOM 1890 N N . LYS A 1 229 ? 55.544 7.621 -87.431 1.00 92.38 229 LYS A N 1
ATOM 1891 C CA . LYS A 1 229 ? 54.900 6.846 -88.494 1.00 92.38 229 LYS A CA 1
ATOM 1892 C C . LYS A 1 229 ? 54.629 7.715 -89.723 1.00 92.38 229 LYS A C 1
ATOM 1894 O O . LYS A 1 229 ? 55.048 7.327 -90.805 1.00 92.38 229 LYS A O 1
ATOM 1899 N N . SER A 1 230 ? 54.000 8.883 -89.558 1.00 91.56 230 SER A N 1
ATOM 1900 C CA . SER A 1 230 ? 53.749 9.816 -90.668 1.00 91.56 230 SER A CA 1
ATOM 1901 C C . SER A 1 230 ? 55.051 10.225 -91.358 1.00 91.56 230 SER A C 1
ATOM 1903 O O . SER A 1 230 ? 55.141 10.190 -92.577 1.00 91.56 230 SER A O 1
ATOM 1905 N N . ARG A 1 231 ? 56.097 10.538 -90.585 1.00 92.94 231 ARG A N 1
ATOM 1906 C CA . ARG A 1 231 ? 57.415 10.894 -91.122 1.00 92.94 231 ARG A CA 1
ATOM 1907 C C . ARG A 1 231 ? 58.059 9.744 -91.902 1.00 92.94 231 ARG A C 1
ATOM 1909 O O . ARG A 1 231 ? 58.671 9.985 -92.938 1.00 92.94 231 ARG A O 1
ATOM 1916 N N . LEU A 1 232 ? 57.969 8.514 -91.399 1.00 90.81 232 LEU A N 1
ATOM 1917 C CA . LEU A 1 232 ? 58.478 7.323 -92.085 1.00 90.81 232 LEU A CA 1
ATOM 1918 C C . LEU A 1 232 ? 57.665 7.010 -93.345 1.00 90.81 232 LEU A C 1
ATOM 1920 O O . LEU A 1 232 ? 58.243 6.598 -94.345 1.00 90.81 232 LEU A O 1
ATOM 1924 N N . GLU A 1 233 ? 56.348 7.219 -93.319 1.00 91.44 233 GLU A N 1
ATOM 1925 C CA . GLU A 1 233 ? 55.481 7.107 -94.496 1.00 91.44 233 GLU A CA 1
ATOM 1926 C C . GLU A 1 233 ? 55.874 8.137 -95.564 1.00 91.44 233 GLU A C 1
ATOM 1928 O O . GLU A 1 233 ? 56.072 7.746 -96.715 1.00 91.44 233 GLU A O 1
ATOM 1933 N N . ASP A 1 234 ? 56.110 9.396 -95.180 1.00 91.69 234 ASP A N 1
ATOM 1934 C CA . ASP A 1 234 ? 56.607 10.450 -96.077 1.00 91.69 234 ASP A CA 1
ATOM 1935 C C . ASP A 1 234 ? 57.984 10.095 -96.665 1.00 91.69 234 ASP A C 1
ATOM 1937 O O . ASP A 1 234 ? 58.227 10.270 -97.861 1.00 91.69 234 ASP A O 1
ATOM 1941 N N . GLN A 1 235 ? 58.900 9.570 -95.841 1.00 91.00 235 GLN A N 1
ATOM 1942 C CA . GLN A 1 235 ? 60.225 9.121 -96.284 1.00 91.00 235 GLN A CA 1
ATOM 1943 C C . GLN A 1 235 ? 60.135 7.940 -97.250 1.00 91.00 235 GLN A C 1
ATOM 1945 O O . GLN A 1 235 ? 60.783 7.952 -98.294 1.00 91.00 235 GLN A O 1
ATOM 1950 N N . LEU A 1 236 ? 59.309 6.942 -96.939 1.00 91.12 236 LEU A N 1
ATOM 1951 C CA . LEU A 1 236 ? 59.074 5.799 -97.812 1.00 91.12 236 LEU A CA 1
ATOM 1952 C C . LEU A 1 236 ? 58.433 6.241 -99.130 1.00 91.12 236 LEU A C 1
ATOM 1954 O O . LEU A 1 236 ? 58.755 5.700 -100.185 1.00 91.12 236 LEU A O 1
ATOM 1958 N N . GLU A 1 237 ? 57.519 7.210 -99.097 1.00 90.88 237 GLU A N 1
ATOM 1959 C CA . GLU A 1 237 ? 56.932 7.774 -100.307 1.00 90.88 237 GLU A CA 1
ATOM 1960 C C . GLU A 1 237 ? 57.972 8.542 -101.130 1.00 90.88 237 GLU A C 1
ATOM 1962 O O . GLU A 1 237 ? 58.033 8.366 -102.349 1.00 90.88 237 GLU A O 1
ATOM 1967 N N . TYR A 1 238 ? 58.837 9.325 -100.482 1.00 91.69 238 TYR A N 1
ATOM 1968 C CA . TYR A 1 238 ? 59.969 9.982 -101.129 1.00 91.69 238 TYR A CA 1
ATOM 1969 C C . TYR A 1 238 ? 60.914 8.970 -101.788 1.00 91.69 238 TYR A C 1
ATOM 1971 O O . TYR A 1 238 ? 61.229 9.119 -102.967 1.00 91.69 238 TYR A O 1
ATOM 1979 N N . GLU A 1 239 ? 61.310 7.905 -101.085 1.00 90.25 239 GLU A N 1
ATOM 1980 C CA . GLU A 1 239 ? 62.148 6.841 -101.648 1.00 90.25 239 GLU A CA 1
ATOM 1981 C C . GLU A 1 239 ? 61.446 6.101 -102.787 1.00 90.25 239 GLU A C 1
ATOM 1983 O O . GLU A 1 239 ? 62.061 5.855 -103.821 1.00 90.25 239 GLU A O 1
ATOM 1988 N N . LYS A 1 240 ? 60.146 5.799 -102.666 1.00 90.44 240 LYS A N 1
ATOM 1989 C CA . LYS A 1 240 ? 59.352 5.219 -103.762 1.00 90.44 240 LYS A CA 1
ATOM 1990 C C . LYS A 1 240 ? 59.332 6.133 -104.984 1.00 90.44 240 LYS A C 1
ATOM 1992 O O . LYS A 1 240 ? 59.466 5.637 -106.101 1.00 90.44 240 LYS A O 1
ATOM 1997 N N . ARG A 1 241 ? 59.171 7.448 -104.802 1.00 87.12 241 ARG A N 1
ATOM 1998 C CA . ARG A 1 241 ? 59.240 8.434 -105.894 1.00 87.12 241 ARG A CA 1
ATOM 1999 C C . ARG A 1 241 ? 60.641 8.474 -106.500 1.00 87.12 241 ARG A C 1
ATOM 2001 O O . ARG A 1 241 ? 60.754 8.372 -107.712 1.00 87.12 241 ARG A O 1
ATOM 2008 N N . ALA A 1 242 ? 61.692 8.520 -105.685 1.00 83.88 242 ALA A N 1
ATOM 2009 C CA . ALA A 1 242 ? 63.076 8.483 -106.153 1.00 83.88 242 ALA A CA 1
ATOM 2010 C C . ALA A 1 242 ? 63.398 7.182 -106.914 1.00 83.88 242 ALA A C 1
ATOM 2012 O O . ALA A 1 242 ? 64.027 7.221 -107.970 1.00 83.88 242 ALA A O 1
ATOM 2013 N N . HIS A 1 243 ? 62.916 6.029 -106.445 1.00 82.19 243 HIS A N 1
ATOM 2014 C CA . HIS A 1 243 ? 63.010 4.754 -107.157 1.00 82.19 243 HIS A CA 1
ATOM 2015 C C . HIS A 1 243 ? 62.242 4.770 -108.482 1.00 82.19 243 HIS A C 1
ATOM 2017 O O . HIS A 1 243 ? 62.770 4.314 -109.493 1.00 82.19 243 HIS A O 1
ATOM 2023 N N . ARG A 1 244 ? 61.025 5.329 -108.524 1.00 84.94 244 ARG A N 1
ATOM 2024 C CA . ARG A 1 244 ? 60.296 5.528 -109.790 1.00 84.94 244 ARG A CA 1
ATOM 2025 C C . ARG A 1 244 ? 61.092 6.403 -110.748 1.00 84.94 244 ARG A C 1
ATOM 2027 O O . ARG A 1 244 ? 61.326 5.998 -111.872 1.00 84.94 244 ARG A O 1
ATOM 2034 N N . THR A 1 245 ? 61.618 7.531 -110.287 1.00 81.94 245 THR A N 1
ATOM 2035 C CA . THR A 1 245 ? 62.421 8.426 -111.125 1.00 81.94 245 THR A CA 1
ATOM 2036 C C . THR A 1 245 ? 63.723 7.776 -111.593 1.00 81.94 245 THR A C 1
ATOM 2038 O O . THR A 1 245 ? 64.102 7.946 -112.743 1.00 81.94 245 THR A O 1
ATOM 2041 N N . THR A 1 246 ? 64.418 7.008 -110.750 1.00 81.81 246 THR A N 1
ATOM 2042 C CA . THR A 1 246 ? 65.640 6.293 -111.166 1.00 81.81 246 THR A CA 1
ATOM 2043 C C . THR A 1 246 ? 65.336 5.148 -112.124 1.00 81.81 246 THR A C 1
ATOM 2045 O O . THR A 1 246 ? 66.095 4.965 -113.066 1.00 81.81 246 THR A O 1
ATOM 2048 N N . THR A 1 247 ? 64.233 4.413 -111.948 1.00 78.75 247 THR A N 1
ATOM 2049 C CA . THR A 1 247 ? 63.789 3.383 -112.908 1.00 78.75 247 THR A CA 1
ATOM 2050 C C . THR A 1 247 ? 63.300 3.985 -114.222 1.00 78.75 247 THR A C 1
ATOM 2052 O O . THR A 1 247 ? 63.628 3.455 -115.276 1.00 78.75 247 THR A O 1
ATOM 2055 N N . GLU A 1 248 ? 62.612 5.127 -114.193 1.00 78.69 248 GLU A N 1
ATOM 2056 C CA . GLU A 1 248 ? 62.289 5.920 -115.383 1.00 78.69 248 GLU A CA 1
ATOM 2057 C C . GLU A 1 248 ? 63.569 6.398 -116.075 1.00 78.69 248 GLU A C 1
ATOM 2059 O O . GLU A 1 248 ? 63.712 6.225 -117.279 1.00 78.69 248 GLU A O 1
ATOM 2064 N N . GLN A 1 249 ? 64.543 6.931 -115.331 1.00 77.38 249 GLN A N 1
ATOM 2065 C CA . GLN A 1 249 ? 65.839 7.339 -115.875 1.00 77.38 249 GLN A CA 1
ATOM 2066 C C . GLN A 1 249 ? 66.619 6.157 -116.456 1.00 77.38 249 GLN A C 1
ATOM 2068 O O . GLN A 1 249 ? 67.176 6.301 -117.539 1.00 77.38 249 GLN A O 1
ATOM 2073 N N . LEU A 1 250 ? 66.626 4.995 -115.797 1.00 71.50 250 LEU A N 1
ATOM 2074 C CA . LEU A 1 250 ? 67.196 3.750 -116.320 1.00 71.50 250 LEU A CA 1
ATOM 2075 C C . LEU A 1 250 ? 66.480 3.318 -117.593 1.00 71.50 250 LEU A C 1
ATOM 2077 O O . LEU A 1 250 ? 67.151 3.062 -118.579 1.00 71.50 250 LEU A O 1
ATOM 2081 N N . GLY A 1 251 ? 65.148 3.358 -117.625 1.00 70.88 251 GLY A N 1
ATOM 2082 C CA . GLY A 1 251 ? 64.365 3.111 -118.833 1.00 70.88 251 GLY A CA 1
ATOM 2083 C C . GLY A 1 251 ? 64.718 4.088 -119.958 1.00 70.88 251 GLY A C 1
ATOM 2084 O O . GLY A 1 251 ? 64.942 3.668 -121.088 1.00 70.88 251 GLY A O 1
ATOM 2085 N N . THR A 1 252 ? 64.873 5.385 -119.666 1.00 73.81 252 THR A N 1
ATOM 2086 C CA . THR A 1 252 ? 65.333 6.364 -120.668 1.00 73.81 252 THR A CA 1
ATOM 2087 C C . THR A 1 252 ? 66.792 6.152 -121.072 1.00 73.81 252 THR A C 1
ATOM 2089 O O . THR A 1 252 ? 67.154 6.446 -122.207 1.00 73.81 252 THR A O 1
ATOM 2092 N N . ALA A 1 253 ? 67.647 5.659 -120.175 1.00 69.12 253 ALA A N 1
ATOM 2093 C CA . ALA A 1 253 ? 69.047 5.364 -120.447 1.00 69.12 253 ALA A CA 1
ATOM 2094 C C . ALA A 1 253 ? 69.192 4.083 -121.271 1.00 69.12 253 ALA A C 1
ATOM 2096 O O . ALA A 1 253 ? 69.996 4.069 -122.190 1.00 69.12 253 ALA A O 1
ATOM 2097 N N . GLU A 1 254 ? 68.387 3.056 -121.011 1.00 71.12 254 GLU A N 1
ATOM 2098 C CA . GLU A 1 254 ? 68.255 1.849 -121.827 1.00 71.12 254 GLU A CA 1
ATOM 2099 C C . GLU A 1 254 ? 67.683 2.190 -123.201 1.00 71.12 254 GLU A C 1
ATOM 2101 O O . GLU A 1 254 ? 68.233 1.757 -124.207 1.00 71.12 254 GLU A O 1
ATOM 2106 N N . GLN A 1 255 ? 66.659 3.046 -123.277 1.00 71.38 255 GLN A N 1
ATOM 2107 C CA . GLN A 1 255 ? 66.164 3.575 -124.549 1.00 71.38 255 GLN A CA 1
ATOM 2108 C C . GLN A 1 255 ? 67.251 4.355 -125.292 1.00 71.38 255 GLN A C 1
ATOM 2110 O O . GLN A 1 255 ? 67.443 4.128 -126.480 1.00 71.38 255 GLN A O 1
ATOM 2115 N N . LYS A 1 256 ? 68.011 5.225 -124.613 1.00 69.19 256 LYS A N 1
ATOM 2116 C CA . LYS A 1 256 ? 69.154 5.946 -125.202 1.00 69.19 256 LYS A CA 1
ATOM 2117 C C . LYS A 1 256 ? 70.300 5.018 -125.588 1.00 69.19 256 LYS A C 1
ATOM 2119 O O . LYS A 1 256 ? 70.947 5.283 -126.590 1.00 69.19 256 LYS A O 1
ATOM 2124 N N . ALA A 1 257 ? 70.563 3.957 -124.831 1.00 67.38 257 ALA A N 1
ATOM 2125 C CA . ALA A 1 257 ? 71.578 2.955 -125.133 1.00 67.38 257 ALA A CA 1
ATOM 2126 C C . ALA A 1 257 ? 71.151 2.085 -126.319 1.00 67.38 257 ALA A C 1
ATOM 2128 O O . ALA A 1 257 ? 71.982 1.786 -127.164 1.00 67.38 257 ALA A O 1
ATOM 2129 N N . SER A 1 258 ? 69.863 1.756 -126.435 1.00 68.19 258 SER A N 1
ATOM 2130 C CA . SER A 1 258 ? 69.272 1.120 -127.613 1.00 68.19 258 SER A CA 1
ATOM 2131 C C . SER A 1 258 ? 69.360 2.041 -128.827 1.00 68.19 258 SER A C 1
ATOM 2133 O O . SER A 1 258 ? 69.808 1.607 -129.880 1.00 68.19 258 SER A O 1
ATOM 2135 N N . LEU A 1 259 ? 69.032 3.328 -128.672 1.00 66.94 259 LEU A N 1
ATOM 2136 C CA . LEU A 1 259 ? 69.171 4.328 -129.734 1.00 66.94 259 LEU A CA 1
ATOM 2137 C C . LEU A 1 259 ? 70.636 4.542 -130.129 1.00 66.94 259 LEU A C 1
ATOM 2139 O O . LEU A 1 259 ? 70.930 4.707 -131.304 1.00 66.94 259 LEU A O 1
ATOM 2143 N N . MET A 1 260 ? 71.562 4.532 -129.166 1.00 63.56 260 MET A N 1
ATOM 2144 C CA . MET A 1 260 ? 73.006 4.602 -129.403 1.00 63.56 260 MET A CA 1
ATOM 2145 C C . MET A 1 260 ? 73.510 3.331 -130.077 1.00 63.56 260 MET A C 1
ATOM 2147 O O . MET A 1 260 ? 74.300 3.438 -130.997 1.00 63.56 260 MET A O 1
ATOM 2151 N N . ALA A 1 261 ? 73.034 2.146 -129.695 1.00 65.06 261 ALA A N 1
ATOM 2152 C CA . ALA A 1 261 ? 73.356 0.893 -130.369 1.00 65.06 261 ALA A CA 1
ATOM 2153 C C . ALA A 1 261 ? 72.794 0.861 -131.799 1.00 65.06 261 ALA A C 1
ATOM 2155 O O . ALA A 1 261 ? 73.476 0.392 -132.703 1.00 65.06 261 ALA A O 1
ATOM 2156 N N . GLU A 1 262 ? 71.604 1.416 -132.038 1.00 63.41 262 GLU A N 1
ATOM 2157 C CA . GLU A 1 262 ? 71.052 1.621 -133.381 1.00 63.41 262 GLU A CA 1
ATOM 2158 C C . GLU A 1 262 ? 71.862 2.646 -134.184 1.00 63.41 262 GLU A C 1
ATOM 2160 O O . GLU A 1 262 ? 72.195 2.385 -135.337 1.00 63.41 262 GLU A O 1
ATOM 2165 N N . LEU A 1 263 ? 72.245 3.775 -133.581 1.00 59.44 263 LEU A N 1
ATOM 2166 C CA . LEU A 1 263 ? 73.111 4.795 -134.186 1.00 59.44 263 LEU A CA 1
ATOM 2167 C C . LEU A 1 263 ? 74.513 4.262 -134.472 1.00 59.44 263 LEU A C 1
ATOM 2169 O O . LEU A 1 263 ? 75.105 4.615 -135.484 1.00 59.44 263 LEU A O 1
ATOM 2173 N N . GLN A 1 264 ? 75.040 3.389 -133.622 1.00 59.91 264 GLN A N 1
ATOM 2174 C CA . GLN A 1 264 ? 76.359 2.786 -133.760 1.00 59.91 264 GLN A CA 1
ATOM 2175 C C . GLN A 1 264 ? 76.325 1.628 -134.762 1.00 59.91 264 GLN A C 1
ATOM 2177 O O . GLN A 1 264 ? 77.219 1.532 -135.589 1.00 59.91 264 GLN A O 1
ATOM 2182 N N . ALA A 1 265 ? 75.228 0.867 -134.835 1.00 58.69 265 ALA A N 1
ATOM 2183 C CA . ALA A 1 265 ? 74.957 -0.053 -135.940 1.00 58.69 265 ALA A CA 1
ATOM 2184 C C . ALA A 1 265 ? 74.755 0.685 -137.278 1.00 58.69 265 ALA A C 1
ATOM 2186 O O . ALA A 1 265 ? 75.131 0.172 -138.334 1.00 58.69 265 ALA A O 1
ATOM 2187 N N . GLN A 1 266 ? 74.186 1.895 -137.266 1.00 57.59 266 GLN A N 1
ATOM 2188 C CA . GLN A 1 266 ? 74.143 2.779 -138.434 1.00 57.59 266 GLN A CA 1
ATOM 2189 C C . GLN A 1 266 ? 75.528 3.355 -138.763 1.00 57.59 266 GLN A C 1
ATOM 2191 O O . GLN A 1 266 ? 75.871 3.462 -139.940 1.00 57.59 266 GLN A O 1
ATOM 2196 N N . HIS A 1 267 ? 76.354 3.662 -137.761 1.00 52.19 267 HIS A N 1
ATOM 2197 C CA . HIS A 1 267 ? 77.717 4.154 -137.949 1.00 52.19 267 HIS A CA 1
ATOM 2198 C C . HIS A 1 267 ? 78.652 3.064 -138.500 1.00 52.19 267 HIS A C 1
ATOM 2200 O O . HIS A 1 267 ? 79.403 3.330 -139.435 1.00 52.19 267 HIS A O 1
ATOM 2206 N N . ASP A 1 268 ? 78.522 1.820 -138.037 1.00 53.31 268 ASP A N 1
ATOM 2207 C CA . ASP A 1 268 ? 79.248 0.659 -138.564 1.00 53.31 268 ASP A CA 1
ATOM 2208 C C . ASP A 1 268 ? 78.787 0.297 -139.989 1.00 53.31 268 ASP A C 1
ATOM 2210 O O . ASP A 1 268 ? 79.611 -0.041 -140.844 1.00 53.31 268 ASP A O 1
ATOM 2214 N N . LYS A 1 269 ? 77.495 0.481 -140.309 1.00 54.72 269 LYS A N 1
ATOM 2215 C CA . LYS A 1 269 ? 76.987 0.423 -141.696 1.00 54.72 269 LYS A CA 1
ATOM 2216 C C . LYS A 1 269 ? 77.533 1.556 -142.578 1.00 54.72 269 LYS A C 1
ATOM 2218 O O . LYS A 1 269 ? 77.753 1.335 -143.766 1.00 54.72 269 LYS A O 1
ATOM 2223 N N . LEU A 1 270 ? 77.798 2.737 -142.017 1.00 51.50 270 LEU A N 1
ATOM 2224 C CA . LEU A 1 270 ? 78.413 3.872 -142.718 1.00 51.50 270 LEU A CA 1
ATOM 2225 C C . LEU A 1 270 ? 79.930 3.701 -142.924 1.00 51.50 270 LEU A C 1
ATOM 2227 O O . LEU A 1 270 ? 80.450 4.166 -143.935 1.00 51.50 270 LEU A O 1
ATOM 2231 N N . ILE A 1 271 ? 80.638 2.994 -142.036 1.00 48.97 271 ILE A N 1
ATOM 2232 C CA . ILE A 1 271 ? 82.084 2.726 -142.167 1.00 48.97 271 ILE A CA 1
ATOM 2233 C C . ILE A 1 271 ? 82.374 1.597 -143.178 1.00 48.97 271 ILE A C 1
ATOM 2235 O O . ILE A 1 271 ? 83.437 1.594 -143.792 1.00 48.97 271 ILE A O 1
ATOM 2239 N N . HIS A 1 272 ? 81.438 0.669 -143.413 1.00 45.31 272 HIS A N 1
ATOM 2240 C CA . HIS A 1 272 ? 81.606 -0.444 -144.368 1.00 45.31 272 HIS A CA 1
ATOM 2241 C C . HIS A 1 272 ? 80.813 -0.302 -145.686 1.00 45.31 272 HIS A C 1
ATOM 2243 O O . HIS A 1 272 ? 80.833 -1.220 -146.505 1.00 45.31 272 HIS A O 1
ATOM 2249 N N . GLY A 1 273 ? 80.130 0.826 -145.927 1.00 41.19 273 GLY A N 1
ATOM 2250 C CA . GLY A 1 273 ? 79.064 0.887 -146.937 1.00 41.19 273 GLY A CA 1
ATOM 2251 C C . GLY A 1 273 ? 78.963 2.131 -147.820 1.00 41.19 273 GLY A C 1
ATOM 2252 O O . GLY A 1 273 ? 77.889 2.343 -148.369 1.00 41.19 273 GLY A O 1
ATOM 2253 N N . LEU A 1 274 ? 80.015 2.944 -147.997 1.00 37.12 274 LEU A N 1
ATOM 2254 C CA . LEU A 1 274 ? 80.007 4.034 -148.993 1.00 37.12 274 LEU A CA 1
ATOM 2255 C C . LEU A 1 274 ? 81.299 4.104 -149.819 1.00 37.12 274 LEU A C 1
ATOM 2257 O O . LEU A 1 274 ? 82.105 5.029 -149.731 1.00 37.12 274 LEU A O 1
ATOM 2261 N N . GLY A 1 275 ? 81.422 3.120 -150.712 1.00 34.03 275 GLY A N 1
ATOM 2262 C CA . GLY A 1 275 ? 81.813 3.402 -152.089 1.00 34.03 275 GLY A CA 1
ATOM 2263 C C . GLY A 1 275 ? 80.707 4.200 -152.800 1.00 34.03 275 GLY A C 1
ATOM 2264 O O . GLY A 1 275 ? 79.529 4.071 -152.478 1.00 34.03 275 GLY A O 1
ATOM 2265 N N . ARG A 1 276 ? 81.132 5.062 -153.727 1.00 36.00 276 ARG A N 1
ATOM 2266 C CA . ARG A 1 276 ? 80.348 5.972 -154.585 1.00 36.00 276 ARG A CA 1
ATOM 2267 C C . ARG A 1 276 ? 78.905 5.536 -154.912 1.00 36.00 276 ARG A C 1
ATOM 2269 O O . ARG A 1 276 ? 78.722 4.433 -155.419 1.00 36.00 276 ARG A O 1
ATOM 2276 N N . PRO A 1 277 ? 77.930 6.461 -154.845 1.00 41.66 277 PRO A N 1
ATOM 2277 C CA . PRO A 1 277 ? 76.706 6.358 -155.626 1.00 41.66 277 PRO A CA 1
ATOM 2278 C C . PRO A 1 277 ? 76.888 6.977 -157.023 1.00 41.66 277 PRO A C 1
ATOM 2280 O O . PRO A 1 277 ? 77.046 8.187 -157.189 1.00 41.66 277 PRO A O 1
ATOM 2283 N N . GLU A 1 278 ? 76.838 6.116 -158.038 1.00 42.53 278 GLU A N 1
ATOM 2284 C CA . GLU A 1 278 ? 76.512 6.454 -159.424 1.00 42.53 278 GLU A CA 1
ATOM 2285 C C . GLU A 1 278 ? 74.985 6.592 -159.557 1.00 42.53 278 GLU A C 1
ATOM 2287 O O . GLU A 1 278 ? 74.312 5.625 -159.888 1.00 42.53 278 GLU A O 1
ATOM 2292 N N . ASN A 1 279 ? 74.423 7.760 -159.230 1.00 42.72 279 ASN A N 1
ATOM 2293 C CA . ASN A 1 279 ? 73.331 8.409 -159.983 1.00 42.72 279 ASN A CA 1
ATOM 2294 C C . ASN A 1 279 ? 72.608 9.488 -159.150 1.00 42.72 279 ASN A C 1
ATOM 2296 O O . ASN A 1 279 ? 72.032 9.180 -158.107 1.00 42.72 279 ASN A O 1
ATOM 2300 N N . PRO A 1 280 ? 72.551 10.742 -159.631 1.00 49.88 280 PRO A N 1
ATOM 2301 C CA . PRO A 1 280 ? 71.934 11.869 -158.927 1.00 49.88 280 PRO A CA 1
ATOM 2302 C C . PRO A 1 280 ? 70.393 11.961 -159.006 1.00 49.88 280 PRO A C 1
ATOM 2304 O O . PRO A 1 280 ? 69.832 12.905 -158.458 1.00 49.88 280 PRO A O 1
ATOM 2307 N N . GLU A 1 281 ? 69.678 11.011 -159.618 1.00 49.28 281 GLU A N 1
ATOM 2308 C CA . GLU A 1 281 ? 68.201 11.070 -159.716 1.00 49.28 281 GLU A CA 1
ATOM 2309 C C . GLU A 1 281 ? 67.452 10.422 -158.532 1.00 49.28 281 GLU A C 1
ATOM 2311 O O . GLU A 1 281 ? 66.308 10.782 -158.261 1.00 49.28 281 GLU A O 1
ATOM 2316 N N . GLN A 1 282 ? 68.093 9.548 -157.744 1.00 51.91 282 GLN A N 1
ATOM 2317 C CA . GLN A 1 282 ? 67.469 8.919 -156.561 1.00 51.91 282 GLN A CA 1
ATOM 2318 C C . GLN A 1 282 ? 67.527 9.785 -155.285 1.00 51.91 282 GLN A C 1
ATOM 2320 O O . GLN A 1 282 ? 66.755 9.568 -154.350 1.00 51.91 282 GLN A O 1
ATOM 2325 N N . ALA A 1 283 ? 68.371 10.824 -155.263 1.00 51.41 283 ALA A N 1
ATOM 2326 C CA . ALA A 1 283 ? 68.490 11.761 -154.141 1.00 51.41 283 ALA A CA 1
ATOM 2327 C C . ALA A 1 283 ? 67.248 12.661 -153.957 1.00 51.41 283 ALA A C 1
ATOM 2329 O O . ALA A 1 283 ? 67.044 13.223 -152.882 1.00 51.41 283 ALA A O 1
ATOM 2330 N N . LEU A 1 284 ? 66.396 12.787 -154.982 1.00 53.41 284 LEU A N 1
ATOM 2331 C CA . LEU A 1 284 ? 65.216 13.659 -154.964 1.00 53.41 284 LEU A CA 1
ATOM 2332 C C . LEU A 1 284 ? 63.951 12.958 -154.428 1.00 53.41 284 LEU A C 1
ATOM 2334 O O . LEU A 1 284 ? 63.105 13.619 -153.829 1.00 53.41 284 LEU A O 1
ATOM 2338 N N . GLN A 1 285 ? 63.850 11.627 -154.550 1.00 57.62 285 GLN A N 1
ATOM 2339 C CA . GLN A 1 285 ? 62.759 10.838 -153.952 1.00 57.62 285 GLN A CA 1
ATOM 2340 C C . GLN A 1 285 ? 62.957 10.607 -152.445 1.00 57.62 285 GLN A C 1
ATOM 2342 O O . GLN A 1 285 ? 62.009 10.758 -151.677 1.00 57.62 285 GLN A O 1
ATOM 2347 N N . GLN A 1 286 ? 64.192 10.363 -151.992 1.00 59.09 286 GLN A N 1
ATOM 2348 C CA . GLN A 1 286 ? 64.488 10.174 -150.561 1.00 59.09 286 GLN A CA 1
ATOM 2349 C C . GLN A 1 286 ? 64.283 11.455 -149.729 1.00 59.09 286 GLN A C 1
ATOM 2351 O O . GLN A 1 286 ? 63.925 11.390 -148.553 1.00 59.09 286 GLN A O 1
ATOM 2356 N N . LEU A 1 287 ? 64.434 12.634 -150.342 1.00 58.62 287 LEU A N 1
ATOM 2357 C CA . LEU A 1 287 ? 64.176 13.924 -149.691 1.00 58.62 287 LEU A CA 1
ATOM 2358 C C . LEU A 1 287 ? 62.671 14.233 -149.560 1.00 58.62 287 LEU A C 1
ATOM 2360 O O . LEU A 1 287 ? 62.269 14.917 -148.621 1.00 58.62 287 LEU A O 1
ATOM 2364 N N . GLN A 1 288 ? 61.820 13.701 -150.446 1.00 59.50 288 GLN A N 1
ATOM 2365 C CA . GLN A 1 288 ? 60.362 13.863 -150.356 1.00 59.50 288 GLN A CA 1
ATOM 2366 C C . GLN A 1 288 ? 59.734 12.954 -149.286 1.00 59.50 288 GLN A C 1
ATOM 2368 O O . GLN A 1 288 ? 58.836 13.399 -148.567 1.00 59.50 288 GLN A O 1
ATOM 2373 N N . GLU A 1 289 ? 60.245 11.734 -149.105 1.00 64.06 289 GLU A N 1
ATOM 2374 C CA . GLU A 1 289 ? 59.803 10.828 -148.032 1.00 64.06 289 GLU A CA 1
ATOM 2375 C C . GLU A 1 289 ? 60.197 11.338 -146.636 1.00 64.06 289 GLU A C 1
ATOM 2377 O O . GLU A 1 289 ? 59.390 11.276 -145.707 1.00 64.06 289 GLU A O 1
ATOM 2382 N N . GLN A 1 290 ? 61.378 11.951 -146.483 1.00 61.75 290 GLN A N 1
ATOM 2383 C CA . GLN A 1 290 ? 61.771 12.559 -145.203 1.00 61.75 290 GLN A CA 1
ATOM 2384 C C . GLN A 1 290 ? 60.917 13.779 -144.821 1.00 61.75 290 GLN A C 1
ATOM 2386 O O . GLN A 1 290 ? 60.651 13.997 -143.638 1.00 61.75 290 GLN A O 1
ATOM 2391 N N . VAL A 1 291 ? 60.418 14.551 -145.793 1.00 68.81 291 VAL A N 1
ATOM 2392 C CA . VAL A 1 291 ? 59.498 15.674 -145.524 1.00 68.81 291 VAL A CA 1
ATOM 2393 C C . VAL A 1 291 ? 58.093 15.181 -145.150 1.00 68.81 291 VAL A C 1
ATOM 2395 O O . VAL A 1 291 ? 57.432 15.806 -144.316 1.00 68.81 291 VAL A O 1
ATOM 2398 N N . ALA A 1 292 ? 57.635 14.058 -145.715 1.00 66.56 292 ALA A N 1
ATOM 2399 C CA . ALA A 1 292 ? 56.367 13.432 -145.333 1.00 66.56 292 ALA A CA 1
ATOM 2400 C C . ALA A 1 292 ? 56.416 12.893 -143.890 1.00 66.56 292 ALA A C 1
ATOM 2402 O O . ALA A 1 292 ? 55.544 13.227 -143.087 1.00 66.56 292 ALA A O 1
ATOM 2403 N N . LEU A 1 293 ? 57.495 12.190 -143.528 1.00 68.81 293 LEU A N 1
ATOM 2404 C CA . LEU A 1 293 ? 57.744 11.710 -142.162 1.00 68.81 293 LEU A CA 1
ATOM 2405 C C . LEU A 1 293 ? 57.872 12.855 -141.144 1.00 68.81 293 LEU A C 1
ATOM 2407 O O . LEU A 1 293 ? 57.397 12.745 -140.014 1.00 68.81 293 LEU A O 1
ATOM 2411 N N . PHE A 1 294 ? 58.457 13.993 -141.530 1.00 73.31 294 PHE A N 1
ATOM 2412 C CA . PHE A 1 294 ? 58.541 15.163 -140.649 1.00 73.31 294 PHE A CA 1
ATOM 2413 C C . PHE A 1 294 ? 57.167 15.807 -140.385 1.00 73.31 294 PHE A C 1
ATOM 2415 O O . PHE A 1 294 ? 56.905 16.278 -139.276 1.00 73.31 294 PHE A O 1
ATOM 2422 N N . LYS A 1 295 ? 56.260 15.801 -141.372 1.00 73.06 295 LYS A N 1
ATOM 2423 C CA . LYS A 1 295 ? 54.880 16.285 -141.192 1.00 73.06 295 LYS A CA 1
ATOM 2424 C C . LYS A 1 295 ? 54.038 15.345 -140.329 1.00 73.06 295 LYS A C 1
ATOM 2426 O O . LYS A 1 295 ? 53.281 15.833 -139.491 1.00 73.06 295 LYS A O 1
ATOM 2431 N N . GLU A 1 296 ? 54.201 14.036 -140.491 1.00 73.69 296 GLU A N 1
ATOM 2432 C CA . GLU A 1 296 ? 53.527 13.028 -139.664 1.00 73.69 296 GLU A CA 1
ATOM 2433 C C . GLU A 1 296 ? 53.992 13.109 -138.199 1.00 73.69 296 GLU A C 1
ATOM 2435 O O . GLU A 1 296 ? 53.173 13.172 -137.282 1.00 73.69 296 GLU A O 1
ATOM 2440 N N . ASN A 1 297 ? 55.299 13.276 -137.967 1.00 72.69 297 ASN A N 1
ATOM 2441 C CA . ASN A 1 297 ? 55.840 13.481 -136.621 1.00 72.69 297 ASN A CA 1
ATOM 2442 C C . ASN A 1 297 ? 55.366 14.791 -135.967 1.00 72.69 297 ASN A C 1
ATOM 2444 O O . ASN A 1 297 ? 55.131 14.815 -134.759 1.00 72.69 297 ASN A O 1
ATOM 2448 N N . GLN A 1 298 ? 55.154 15.868 -136.734 1.00 73.62 298 GLN A N 1
ATOM 2449 C CA . GLN A 1 298 ? 54.544 17.092 -136.197 1.00 73.62 298 GLN A CA 1
ATOM 2450 C C . GLN A 1 298 ? 53.065 16.918 -135.821 1.00 73.62 298 GLN A C 1
ATOM 2452 O O . GLN A 1 298 ? 52.611 17.536 -134.858 1.00 73.62 298 GLN A O 1
ATOM 2457 N N . GLN A 1 299 ? 52.305 16.103 -136.557 1.00 74.44 299 GLN A N 1
ATOM 2458 C CA . GLN A 1 299 ? 50.917 15.795 -136.197 1.00 74.44 299 GLN A CA 1
ATOM 2459 C C . GLN A 1 299 ? 50.844 14.917 -134.946 1.00 74.44 299 GLN A C 1
ATOM 2461 O O . GLN A 1 299 ? 50.046 15.208 -134.055 1.00 74.44 299 GLN A O 1
ATOM 2466 N N . ASN A 1 300 ? 51.728 13.925 -134.827 1.00 73.38 300 ASN A N 1
ATOM 2467 C CA . ASN A 1 300 ? 51.818 13.083 -133.634 1.00 73.38 300 ASN A CA 1
ATOM 2468 C C . ASN A 1 300 ? 52.211 13.893 -132.389 1.00 73.38 300 ASN A C 1
ATOM 2470 O O . ASN A 1 300 ? 51.616 13.710 -131.331 1.00 73.38 300 ASN A O 1
ATOM 2474 N N . LEU A 1 301 ? 53.125 14.862 -132.514 1.00 74.56 301 LEU A N 1
ATOM 2475 C CA . LEU A 1 301 ? 53.458 15.789 -131.424 1.00 74.56 301 LEU A CA 1
ATOM 2476 C C . LEU A 1 301 ? 52.257 16.633 -130.972 1.00 74.56 301 LEU A C 1
ATOM 2478 O O . LEU A 1 301 ? 52.054 16.798 -129.773 1.00 74.56 301 LEU A O 1
ATOM 2482 N N . ARG A 1 302 ? 51.416 17.109 -131.901 1.00 75.56 302 ARG A N 1
ATOM 2483 C CA . ARG A 1 302 ? 50.188 17.842 -131.539 1.00 75.56 302 ARG A CA 1
ATOM 2484 C C . ARG A 1 302 ? 49.161 16.956 -130.836 1.00 75.56 302 ARG A C 1
ATOM 2486 O O . ARG A 1 302 ? 48.543 17.411 -129.879 1.00 75.56 302 ARG A O 1
ATOM 2493 N N . LEU A 1 303 ? 48.998 15.706 -131.271 1.00 75.94 303 LEU A N 1
ATOM 2494 C CA . LEU A 1 303 ? 48.099 14.750 -130.612 1.00 75.94 303 LEU A CA 1
ATOM 2495 C C . LEU A 1 303 ? 48.567 14.431 -129.185 1.00 75.94 303 LEU A C 1
ATOM 2497 O O . LEU A 1 303 ? 47.755 14.440 -128.263 1.00 75.94 303 LEU A O 1
ATOM 2501 N N . ILE A 1 304 ? 49.876 14.253 -128.984 1.00 74.12 304 ILE A N 1
ATOM 2502 C CA . ILE A 1 304 ? 50.462 14.036 -127.654 1.00 74.12 304 ILE A CA 1
ATOM 2503 C C . ILE A 1 304 ? 50.270 15.273 -126.760 1.00 74.12 304 ILE A C 1
ATOM 2505 O O . ILE A 1 304 ? 49.907 15.136 -125.594 1.00 74.12 304 ILE A O 1
ATOM 2509 N N . GLU A 1 305 ? 50.449 16.491 -127.284 1.00 75.94 305 GLU A N 1
ATOM 2510 C CA . GLU A 1 305 ? 50.193 17.726 -126.527 1.00 75.94 305 GLU A CA 1
ATOM 2511 C C . GLU A 1 305 ? 48.711 17.897 -126.142 1.00 75.94 305 GLU A C 1
ATOM 2513 O O . GLU A 1 305 ? 48.402 18.394 -125.054 1.00 75.94 305 GLU A O 1
ATOM 2518 N N . GLU A 1 306 ? 47.779 17.475 -127.000 1.00 80.06 306 GLU A N 1
ATOM 2519 C CA . GLU A 1 306 ? 46.345 17.485 -126.697 1.00 80.06 306 GLU A CA 1
ATOM 2520 C C . GLU A 1 306 ? 45.961 16.435 -125.646 1.00 80.06 306 GLU A C 1
ATOM 2522 O O . GLU A 1 306 ? 45.175 16.737 -124.741 1.00 80.06 306 GLU A O 1
ATOM 2527 N N . GLU A 1 307 ? 46.539 15.233 -125.700 1.00 78.50 307 GLU A N 1
ATOM 2528 C CA . GLU A 1 307 ? 46.345 14.206 -124.670 1.00 78.50 307 GLU A CA 1
ATOM 2529 C C . GLU A 1 307 ? 46.939 14.623 -123.320 1.00 78.50 307 GLU A C 1
ATOM 2531 O O . GLU A 1 307 ? 46.298 14.421 -122.282 1.00 78.50 307 GLU A O 1
ATOM 2536 N N . LEU A 1 308 ? 48.097 15.295 -123.320 1.00 76.12 308 LEU A N 1
ATOM 2537 C CA . LEU A 1 308 ? 48.708 15.844 -122.107 1.00 76.12 308 LEU A CA 1
ATOM 2538 C C . LEU A 1 308 ? 47.825 16.934 -121.476 1.00 76.12 308 LEU A C 1
ATOM 2540 O O . LEU A 1 308 ? 47.642 16.977 -120.260 1.00 76.12 308 LEU A O 1
ATOM 2544 N N . LYS A 1 309 ? 47.207 17.793 -122.298 1.00 79.88 309 LYS A N 1
ATOM 2545 C CA . LYS A 1 309 ? 46.243 18.797 -121.816 1.00 79.88 309 LYS A CA 1
ATOM 2546 C C . LYS A 1 309 ? 44.958 18.164 -121.281 1.00 79.88 309 LYS A C 1
ATOM 2548 O O . LYS A 1 309 ? 44.426 18.641 -120.279 1.00 79.88 309 LYS A O 1
ATOM 2553 N N . ARG A 1 310 ? 44.454 17.089 -121.902 1.00 77.88 310 ARG A N 1
ATOM 2554 C CA . ARG A 1 310 ? 43.272 16.358 -121.404 1.00 77.88 310 ARG A CA 1
ATOM 2555 C C . ARG A 1 310 ? 43.541 15.684 -120.060 1.00 77.88 310 ARG A C 1
ATOM 2557 O O . ARG A 1 310 ? 42.710 15.800 -119.162 1.00 77.88 310 ARG A O 1
ATOM 2564 N N . THR A 1 311 ? 44.700 15.052 -119.895 1.00 73.56 311 THR A N 1
ATOM 2565 C CA . THR A 1 311 ? 45.095 14.419 -118.624 1.00 73.56 311 THR A CA 1
ATOM 2566 C C . THR A 1 311 ? 45.363 15.444 -117.523 1.00 73.56 311 THR A C 1
ATOM 2568 O O . THR A 1 311 ? 44.929 15.243 -116.392 1.00 73.56 311 THR A O 1
ATOM 2571 N N . GLN A 1 312 ? 45.975 16.591 -117.837 1.00 74.62 312 GLN A N 1
ATOM 2572 C CA . GLN A 1 312 ? 46.107 17.691 -116.872 1.00 74.62 312 GLN A CA 1
ATOM 2573 C C . GLN A 1 312 ? 44.748 18.243 -116.426 1.00 74.62 312 GLN A C 1
ATOM 2575 O O . GLN A 1 312 ? 44.558 18.506 -115.239 1.00 74.62 312 GLN A O 1
ATOM 2580 N N . LYS A 1 313 ? 43.783 18.368 -117.348 1.00 79.31 313 LYS A N 1
ATOM 2581 C CA . LYS A 1 313 ? 42.423 18.803 -117.011 1.00 79.31 313 LYS A CA 1
ATOM 2582 C C . LYS A 1 313 ? 41.688 17.779 -116.135 1.00 79.31 313 LYS A C 1
ATOM 2584 O O . LYS A 1 313 ? 41.088 18.169 -115.141 1.00 79.31 313 LYS A O 1
ATOM 2589 N N . GLN A 1 314 ? 41.792 16.485 -116.446 1.00 76.31 314 GLN A N 1
ATOM 2590 C CA . GLN A 1 314 ? 41.212 15.422 -115.613 1.00 76.31 314 GLN A CA 1
ATOM 2591 C C . GLN A 1 314 ? 41.820 15.376 -114.209 1.00 76.31 314 GLN A C 1
ATOM 2593 O O . GLN A 1 314 ? 41.087 15.209 -113.238 1.00 76.31 314 GLN A O 1
ATOM 2598 N N . ASN A 1 315 ? 43.135 15.569 -114.080 1.00 73.81 315 ASN A N 1
ATOM 2599 C CA . ASN A 1 315 ? 43.775 15.625 -112.768 1.00 73.81 315 ASN A CA 1
ATOM 2600 C C . ASN A 1 315 ? 43.292 16.836 -111.958 1.00 73.81 315 ASN A C 1
ATOM 2602 O O . ASN A 1 315 ? 43.008 16.677 -110.775 1.00 73.81 315 ASN A O 1
ATOM 2606 N N . ALA A 1 316 ? 43.133 18.008 -112.588 1.00 74.94 316 ALA A N 1
ATOM 2607 C CA . ALA A 1 316 ? 42.595 19.198 -111.926 1.00 74.94 316 ALA A CA 1
ATOM 2608 C C . ALA A 1 316 ? 41.159 18.977 -111.405 1.00 74.94 316 ALA A C 1
ATOM 2610 O O . ALA A 1 316 ? 40.879 19.273 -110.242 1.00 74.94 316 ALA A O 1
ATOM 2611 N N . GLU A 1 317 ? 40.288 18.377 -112.224 1.00 80.25 317 GLU A N 1
ATOM 2612 C CA . GLU A 1 317 ? 38.906 18.032 -111.853 1.00 80.25 317 GLU A CA 1
ATOM 2613 C C . GLU A 1 317 ? 38.856 16.994 -110.714 1.00 80.25 317 GLU A C 1
ATOM 2615 O O . GLU A 1 317 ? 38.015 17.089 -109.818 1.00 80.25 317 GLU A O 1
ATOM 2620 N N . GLN A 1 318 ? 39.791 16.036 -110.682 1.00 74.31 318 GLN A N 1
ATOM 2621 C CA . GLN A 1 318 ? 39.911 15.084 -109.572 1.00 74.31 318 GLN A CA 1
ATOM 2622 C C . GLN A 1 318 ? 40.373 15.747 -108.268 1.00 74.31 318 GLN A C 1
ATOM 2624 O O . GLN A 1 318 ? 39.839 15.416 -107.208 1.00 74.31 318 GLN A O 1
ATOM 2629 N N . THR A 1 319 ? 41.313 16.699 -108.315 1.00 74.50 319 THR A N 1
ATOM 2630 C CA . THR A 1 319 ? 41.696 17.471 -107.117 1.00 74.50 319 THR A CA 1
ATOM 2631 C C . THR A 1 319 ? 40.540 18.306 -106.573 1.00 74.50 319 THR A C 1
ATOM 2633 O O . THR A 1 319 ? 40.313 18.305 -105.365 1.00 74.50 319 THR A O 1
ATOM 2636 N N . GLU A 1 320 ? 39.754 18.953 -107.438 1.00 78.94 320 GLU A N 1
ATOM 2637 C CA . GLU A 1 320 ? 38.576 19.714 -106.997 1.00 78.94 320 GLU A CA 1
ATOM 2638 C C . GLU A 1 320 ? 37.494 18.808 -106.387 1.00 78.94 320 GLU A C 1
ATOM 2640 O O . GLU A 1 320 ? 36.901 19.152 -105.359 1.00 78.94 320 GLU A O 1
ATOM 2645 N N . ALA A 1 321 ? 37.272 17.617 -106.957 1.00 78.06 321 ALA A N 1
ATOM 2646 C CA . ALA A 1 321 ? 36.353 16.628 -106.393 1.00 78.06 321 ALA A CA 1
ATOM 2647 C C . ALA A 1 321 ? 36.818 16.121 -105.014 1.00 78.06 321 ALA A C 1
ATOM 2649 O O . ALA A 1 321 ? 35.998 15.953 -104.107 1.00 78.06 321 ALA A O 1
ATOM 2650 N N . MET A 1 322 ? 38.127 15.925 -104.819 1.00 75.00 322 MET A N 1
ATOM 2651 C CA . MET A 1 322 ? 38.681 15.543 -103.516 1.00 75.00 322 MET A CA 1
ATOM 2652 C C . MET A 1 322 ? 38.518 16.647 -102.464 1.00 75.00 322 MET A C 1
ATOM 2654 O O . MET A 1 322 ? 38.114 16.360 -101.335 1.00 75.00 322 MET A O 1
ATOM 2658 N N . ASP A 1 323 ? 38.761 17.906 -102.828 1.00 77.81 323 ASP A N 1
ATOM 2659 C CA . ASP A 1 323 ? 38.578 19.045 -101.922 1.00 77.81 323 ASP A CA 1
ATOM 2660 C C . ASP A 1 323 ? 37.104 19.255 -101.546 1.00 77.81 323 ASP A C 1
ATOM 2662 O O . ASP A 1 323 ? 36.790 19.601 -100.402 1.00 77.81 323 ASP A O 1
ATOM 2666 N N . SER A 1 324 ? 36.184 19.001 -102.481 1.00 81.75 324 SER A N 1
ATOM 2667 C CA . SER A 1 324 ? 34.743 18.984 -102.218 1.00 81.75 324 SER A CA 1
ATOM 2668 C C . SER A 1 324 ? 34.365 17.911 -101.192 1.00 81.75 324 SER A C 1
ATOM 2670 O O . SER A 1 324 ? 33.691 18.216 -100.207 1.00 81.75 324 SER A O 1
ATOM 2672 N N . LEU A 1 325 ? 34.828 16.670 -101.379 1.00 80.00 325 LEU A N 1
ATOM 2673 C CA . LEU A 1 325 ? 34.555 15.562 -100.453 1.00 80.00 325 LEU A CA 1
ATOM 2674 C C . LEU A 1 325 ? 35.180 15.793 -99.070 1.00 80.00 325 LEU A C 1
ATOM 2676 O O . LEU A 1 325 ? 34.586 15.452 -98.047 1.00 80.00 325 LEU A O 1
ATOM 2680 N N . SER A 1 326 ? 36.361 16.410 -99.018 1.00 79.50 326 SER A N 1
ATOM 2681 C CA . SER A 1 326 ? 37.025 16.786 -97.765 1.00 79.50 326 SER A CA 1
ATOM 2682 C C . SER A 1 326 ? 36.207 17.813 -96.970 1.00 79.50 326 SER A C 1
ATOM 2684 O O . SER A 1 326 ? 36.015 17.667 -95.758 1.00 79.50 326 SER A O 1
ATOM 2686 N N . LYS A 1 327 ? 35.640 18.821 -97.651 1.00 81.94 327 LYS A N 1
ATOM 2687 C CA . LYS A 1 327 ? 34.738 19.804 -97.029 1.00 81.94 327 LYS A CA 1
ATOM 2688 C C . LYS A 1 327 ? 33.448 19.158 -96.524 1.00 81.94 327 LYS A C 1
ATOM 2690 O O . LYS A 1 327 ? 33.038 19.447 -95.401 1.00 81.94 327 LYS A O 1
ATOM 2695 N N . GLU A 1 328 ? 32.846 18.265 -97.304 1.00 82.19 328 GLU A N 1
ATOM 2696 C CA . GLU A 1 328 ? 31.615 17.568 -96.916 1.00 82.19 328 GLU A CA 1
ATOM 2697 C C . GLU A 1 328 ? 31.837 16.669 -95.688 1.00 82.19 328 GLU A C 1
ATOM 2699 O O . GLU A 1 328 ? 31.105 16.772 -94.700 1.00 82.19 328 GLU A O 1
ATOM 2704 N N . ASN A 1 329 ? 32.928 15.899 -95.660 1.00 79.69 329 ASN A N 1
ATOM 2705 C CA . ASN A 1 329 ? 33.303 15.097 -94.492 1.00 79.69 329 ASN A CA 1
ATOM 2706 C C . ASN A 1 329 ? 33.518 15.946 -93.235 1.00 79.69 329 ASN A C 1
ATOM 2708 O O . ASN A 1 329 ? 33.090 15.555 -92.150 1.00 79.69 329 ASN A O 1
ATOM 2712 N N . ARG A 1 330 ? 34.129 17.130 -93.363 1.00 81.25 330 ARG A N 1
ATOM 2713 C CA . ARG A 1 330 ? 34.300 18.046 -92.228 1.00 81.25 330 ARG A CA 1
ATOM 2714 C C . ARG A 1 330 ? 32.955 18.532 -91.684 1.00 81.25 330 ARG A C 1
ATOM 2716 O O . ARG A 1 330 ? 32.767 18.551 -90.470 1.00 81.25 330 ARG A O 1
ATOM 2723 N N . THR A 1 331 ? 32.004 18.857 -92.561 1.00 82.75 331 THR A N 1
ATOM 2724 C CA . THR A 1 331 ? 30.654 19.259 -92.131 1.00 82.75 331 THR A CA 1
ATOM 2725 C C . THR A 1 331 ? 29.879 18.121 -91.466 1.00 82.75 331 THR A C 1
ATOM 2727 O O . THR A 1 331 ? 29.200 18.357 -90.466 1.00 82.75 331 THR A O 1
ATOM 2730 N N . LEU A 1 332 ? 30.019 16.884 -91.953 1.00 81.94 332 LEU A N 1
ATOM 2731 C CA . LEU A 1 332 ? 29.409 15.706 -91.329 1.00 81.94 332 LEU A CA 1
ATOM 2732 C C . LEU A 1 332 ? 30.007 15.424 -89.945 1.00 81.94 332 LEU A C 1
ATOM 2734 O O . LEU A 1 332 ? 29.269 15.116 -89.009 1.00 81.94 332 LEU A O 1
ATOM 2738 N N . LEU A 1 333 ? 31.322 15.599 -89.783 1.00 82.44 333 LEU A N 1
ATOM 2739 C CA . LEU A 1 333 ? 31.994 15.438 -88.493 1.00 82.44 333 LEU A CA 1
ATOM 2740 C C . LEU A 1 333 ? 31.492 16.462 -87.461 1.00 82.44 333 LEU A C 1
ATOM 2742 O O . LEU A 1 333 ? 31.200 16.114 -86.319 1.00 82.44 333 LEU A O 1
ATOM 2746 N N . GLU A 1 334 ? 31.329 17.722 -87.870 1.00 83.00 334 GLU A N 1
ATOM 2747 C CA . GLU A 1 334 ? 30.778 18.775 -87.007 1.00 83.00 334 GLU A CA 1
ATOM 2748 C C . GLU A 1 334 ? 29.314 18.507 -86.618 1.00 83.00 334 GLU A C 1
ATOM 2750 O O . GLU A 1 334 ? 28.907 18.795 -85.489 1.00 83.00 334 GLU A O 1
ATOM 2755 N N . GLN A 1 335 ? 28.512 17.929 -87.520 1.00 83.94 335 GLN A N 1
ATOM 2756 C CA . GLN A 1 335 ? 27.145 17.503 -87.204 1.00 83.94 335 GLN A CA 1
ATOM 2757 C C . GLN A 1 335 ? 27.119 16.333 -86.213 1.00 83.94 335 GLN A C 1
ATOM 2759 O O . GLN A 1 335 ? 26.304 16.355 -85.289 1.00 83.94 335 GLN A O 1
ATOM 2764 N N . ALA A 1 336 ? 28.022 15.357 -86.355 1.00 78.38 336 ALA A N 1
ATOM 2765 C CA . ALA A 1 336 ? 28.141 14.232 -85.428 1.00 78.38 336 ALA A CA 1
ATOM 2766 C C . ALA A 1 336 ? 28.476 14.705 -84.002 1.00 78.38 336 ALA A C 1
ATOM 2768 O O . ALA A 1 336 ? 27.764 14.354 -83.063 1.00 78.38 336 ALA A O 1
ATOM 2769 N N . ILE A 1 337 ? 29.455 15.607 -83.856 1.00 81.25 337 ILE A N 1
ATOM 2770 C CA . ILE A 1 337 ? 29.837 16.193 -82.556 1.00 81.25 337 ILE A CA 1
ATOM 2771 C C . ILE A 1 337 ? 28.653 16.929 -81.905 1.00 81.25 337 ILE A C 1
ATOM 2773 O O . ILE A 1 337 ? 28.412 16.811 -80.703 1.00 81.25 337 ILE A O 1
ATOM 2777 N N . ARG A 1 338 ? 27.861 17.679 -82.688 1.00 80.44 338 ARG A N 1
ATOM 2778 C CA . ARG A 1 338 ? 26.664 18.365 -82.164 1.00 80.44 338 ARG A CA 1
ATOM 2779 C C . ARG A 1 338 ? 25.579 17.393 -81.703 1.00 80.44 338 ARG A C 1
ATOM 2781 O O . ARG A 1 338 ? 24.866 17.704 -80.749 1.00 80.44 338 ARG A O 1
ATOM 2788 N N . LEU A 1 339 ? 25.416 16.256 -82.380 1.00 81.50 339 LEU A N 1
ATOM 2789 C CA . LEU A 1 339 ? 24.448 15.232 -81.987 1.00 81.50 339 LEU A CA 1
ATOM 2790 C C . LEU A 1 339 ? 24.882 14.504 -80.712 1.00 81.50 339 LEU A C 1
ATOM 2792 O O . LEU A 1 339 ? 24.037 14.296 -79.843 1.00 81.50 339 LEU A O 1
ATOM 2796 N N . GLU A 1 340 ? 26.171 14.199 -80.558 1.00 80.38 340 GLU A N 1
ATOM 2797 C CA . GLU A 1 340 ? 26.721 13.618 -79.325 1.00 80.38 340 GLU A CA 1
ATOM 2798 C C . GLU A 1 340 ? 26.514 14.547 -78.124 1.00 80.38 340 GLU A C 1
ATOM 2800 O O . GLU A 1 340 ? 25.902 14.139 -77.138 1.00 80.38 340 GLU A O 1
ATOM 2805 N N . ALA A 1 341 ? 26.863 15.833 -78.247 1.00 76.25 341 ALA A N 1
ATOM 2806 C CA . ALA A 1 341 ? 26.638 16.811 -77.178 1.00 76.25 341 ALA A CA 1
ATOM 2807 C C . ALA A 1 341 ? 25.145 16.958 -76.808 1.00 76.25 341 ALA A C 1
ATOM 2809 O O . ALA A 1 341 ? 24.782 17.182 -75.650 1.00 76.25 341 ALA A O 1
ATOM 2810 N N . ARG A 1 342 ? 24.242 16.809 -77.789 1.00 77.69 342 ARG A N 1
ATOM 2811 C CA . ARG A 1 342 ? 22.791 16.860 -77.561 1.00 77.69 342 ARG A CA 1
ATOM 2812 C C . ARG A 1 342 ? 22.275 15.597 -76.864 1.00 77.69 342 ARG A C 1
ATOM 2814 O O . ARG A 1 342 ? 21.371 15.702 -76.037 1.00 77.69 342 ARG A O 1
ATOM 2821 N N . LEU A 1 343 ? 22.840 14.428 -77.167 1.00 75.31 343 LEU A N 1
ATOM 2822 C CA . LEU A 1 343 ? 22.530 13.171 -76.481 1.00 75.31 343 LEU A CA 1
ATOM 2823 C C . LEU A 1 343 ? 23.024 13.183 -75.030 1.00 75.31 343 LEU A C 1
ATOM 2825 O O . LEU A 1 343 ? 22.262 12.803 -74.141 1.00 75.31 343 LEU A O 1
ATOM 2829 N N . GLU A 1 344 ? 24.230 13.692 -74.776 1.00 76.12 344 GLU A N 1
ATOM 2830 C CA . GLU A 1 344 ? 24.760 13.880 -73.418 1.00 76.12 344 GLU A CA 1
ATOM 2831 C C . GLU A 1 344 ? 23.881 14.837 -72.598 1.00 76.12 344 GLU A C 1
ATOM 2833 O O . GLU A 1 344 ? 23.519 14.536 -71.460 1.00 76.12 344 GLU A O 1
ATOM 2838 N N . GLY A 1 345 ? 23.426 15.943 -73.199 1.00 70.69 345 GLY A N 1
ATOM 2839 C CA . GLY A 1 345 ? 22.477 16.859 -72.560 1.00 70.69 345 GLY A CA 1
ATOM 2840 C C . GLY A 1 345 ? 21.128 16.212 -72.213 1.00 70.69 345 GLY A C 1
ATOM 2841 O O . GLY A 1 345 ? 20.578 16.463 -71.140 1.00 70.69 345 GLY A O 1
ATOM 2842 N N . ILE A 1 346 ? 20.596 15.340 -73.079 1.00 70.81 346 ILE A N 1
ATOM 2843 C CA . ILE A 1 346 ? 19.348 14.598 -72.815 1.00 70.81 346 ILE A CA 1
ATOM 2844 C C . ILE A 1 346 ? 19.541 13.558 -71.699 1.00 70.81 346 ILE A C 1
ATOM 2846 O O . ILE A 1 346 ? 18.639 13.374 -70.879 1.00 70.81 346 ILE A O 1
ATOM 2850 N N . GLN A 1 347 ? 20.695 12.888 -71.639 1.00 68.19 347 GLN A N 1
ATOM 2851 C CA . GLN A 1 347 ? 21.012 11.943 -70.563 1.00 68.19 347 GLN A CA 1
ATOM 2852 C C . GLN A 1 347 ? 21.147 12.648 -69.207 1.00 68.19 347 GLN A C 1
ATOM 2854 O O . GLN A 1 347 ? 20.582 12.175 -68.221 1.00 68.19 347 GLN A O 1
ATOM 2859 N N . LEU A 1 348 ? 21.792 13.817 -69.168 1.00 65.62 348 LEU A N 1
ATOM 2860 C CA . LEU A 1 348 ? 21.877 14.644 -67.961 1.00 65.62 348 LEU A CA 1
ATOM 2861 C C . LEU A 1 348 ? 20.497 15.155 -67.512 1.00 65.62 348 LEU A C 1
ATOM 2863 O O . LEU A 1 348 ? 20.189 15.119 -66.325 1.00 65.62 348 LEU A O 1
ATOM 2867 N N . ALA A 1 349 ? 19.622 15.549 -68.443 1.00 61.19 349 ALA A N 1
ATOM 2868 C CA . ALA A 1 349 ? 18.259 15.980 -68.118 1.00 61.19 349 ALA A CA 1
ATOM 2869 C C . ALA A 1 349 ? 17.364 14.836 -67.591 1.00 61.19 349 ALA A C 1
ATOM 2871 O O . ALA A 1 349 ? 16.529 15.059 -66.710 1.00 61.19 349 ALA A O 1
ATOM 2872 N N . LYS A 1 350 ? 17.551 13.601 -68.080 1.00 62.66 350 LYS A N 1
ATOM 2873 C CA . LYS A 1 350 ? 16.860 12.411 -67.550 1.00 62.66 350 LYS A CA 1
ATOM 2874 C C . LYS A 1 350 ? 17.328 12.017 -66.146 1.00 62.66 350 LYS A C 1
ATOM 2876 O O . LYS A 1 350 ? 16.510 11.530 -65.381 1.00 62.66 350 LYS A O 1
ATOM 2881 N N . GLY A 1 351 ? 18.592 12.260 -65.795 1.00 57.25 351 GLY A N 1
ATOM 2882 C CA . GLY A 1 351 ? 19.114 12.001 -64.445 1.00 57.25 351 GLY A CA 1
ATOM 2883 C C . GLY A 1 351 ? 18.691 13.024 -63.382 1.00 57.25 351 GLY A C 1
ATOM 2884 O O . GLY A 1 351 ? 18.825 12.750 -62.199 1.00 57.25 351 GLY A O 1
ATOM 2885 N N . ILE A 1 352 ? 18.181 14.194 -63.786 1.00 55.50 352 ILE A N 1
ATOM 2886 C CA . ILE A 1 352 ? 17.701 15.253 -62.873 1.00 55.50 352 ILE A CA 1
ATOM 2887 C C . ILE A 1 352 ? 16.183 15.133 -62.607 1.00 55.50 352 ILE A C 1
ATOM 2889 O O . ILE A 1 352 ? 15.656 15.775 -61.703 1.00 55.50 352 ILE A O 1
ATOM 2893 N N . THR A 1 353 ? 15.462 14.309 -63.378 1.00 53.38 353 THR A N 1
ATOM 2894 C CA . THR A 1 353 ? 13.999 14.114 -63.265 1.00 53.38 353 THR A CA 1
ATOM 2895 C C . THR A 1 353 ? 13.586 12.755 -62.676 1.00 53.38 353 THR A C 1
ATOM 2897 O O . THR A 1 353 ? 12.396 12.439 -62.655 1.00 53.38 353 THR A O 1
ATOM 2900 N N . SER A 1 354 ? 14.549 11.987 -62.156 1.00 48.66 354 SER A N 1
ATOM 2901 C CA . SER A 1 354 ? 14.376 10.791 -61.313 1.00 48.66 354 SER A CA 1
ATOM 2902 C C . SER A 1 354 ? 14.967 11.047 -59.937 1.00 48.66 354 SER A C 1
ATOM 2904 O O . SER A 1 354 ? 14.343 10.629 -58.941 1.00 48.66 354 SER A O 1
#

Secondary structure (DSSP, 8-state):
-HHHHHHHHHHHHHHHHHHHHHTT----HHHHHHHTTS-HHHHHHHHHHHHHHHHHHTS------HHHHHHHHHHHHHHHHHHHHHHHHHHHHHHHHHHHHHHHHHHHHHHHHHHHHHHHHHHHHHHHHHHHHHHHHHHHHHHHHHHHHHHHHHHHHHHHHHHHHHHHHHHHHHHHHHHHHHHHHHHHHHHHHHHHHHHHHHHHHHHHHHHHHHHHHHHHHHHHHHHHHHHHHHHHHHHHHHHHHHHHHHHHHHHHHHHHHHHHHHHHHHHSS-S----TTTHHHHHHHHHHHHHHHHHHHHHHHHHHHHHHHHHHHHHHHHHHHHHHHHHHHHHHHHHHHHHHHHHHHHHH--